Protein AF-S8F1M7-F1 (afdb_monomer)

Structure (mmCIF, N/CA/C/O backbone):
data_AF-S8F1M7-F1
#
_entry.id   AF-S8F1M7-F1
#
loop_
_atom_site.group_PDB
_atom_site.id
_atom_site.type_symbol
_atom_site.label_atom_id
_atom_site.label_alt_id
_atom_site.label_comp_id
_atom_site.label_asym_id
_atom_site.label_entity_id
_atom_site.label_seq_id
_atom_site.pdbx_PDB_ins_code
_atom_site.Cartn_x
_atom_site.Cartn_y
_atom_site.Cartn_z
_atom_site.occupancy
_atom_site.B_iso_or_equiv
_atom_site.auth_seq_id
_atom_site.auth_comp_id
_atom_site.auth_asym_id
_atom_site.auth_atom_id
_atom_site.pdbx_PDB_model_num
ATOM 1 N N . MET A 1 1 ? 14.383 -24.025 -8.299 1.00 39.81 1 MET A N 1
ATOM 2 C CA . MET A 1 1 ? 13.089 -23.563 -7.749 1.00 39.81 1 MET A CA 1
ATOM 3 C C . MET A 1 1 ? 13.203 -22.068 -7.470 1.00 39.81 1 MET A C 1
ATOM 5 O O . MET A 1 1 ? 13.670 -21.690 -6.405 1.00 39.81 1 MET A O 1
ATOM 9 N N . GLY A 1 2 ? 12.902 -21.224 -8.461 1.00 48.28 2 GLY A N 1
ATOM 10 C CA . GLY A 1 2 ? 12.962 -19.766 -8.321 1.00 48.28 2 GLY A CA 1
ATOM 11 C C . GLY A 1 2 ? 11.668 -19.251 -7.702 1.00 48.28 2 GLY A C 1
ATOM 12 O O . GLY A 1 2 ? 10.642 -19.213 -8.373 1.00 48.28 2 GLY A O 1
ATOM 13 N N . GLY A 1 3 ? 11.697 -18.929 -6.412 1.00 65.38 3 GLY A N 1
ATOM 14 C CA . GLY A 1 3 ? 10.584 -18.288 -5.717 1.00 65.38 3 GLY A CA 1
ATOM 15 C C . GLY A 1 3 ? 10.830 -16.790 -5.557 1.00 65.38 3 GLY A C 1
ATOM 16 O O . GLY A 1 3 ? 11.970 -16.360 -5.400 1.00 65.38 3 GLY A O 1
ATOM 17 N N . VAL A 1 4 ? 9.752 -16.005 -5.560 1.00 73.44 4 VAL A N 1
ATOM 18 C CA . VAL A 1 4 ? 9.774 -14.601 -5.124 1.00 73.44 4 VAL A CA 1
ATOM 19 C C . VAL A 1 4 ? 10.315 -14.533 -3.692 1.00 73.44 4 VAL A C 1
ATOM 21 O O . VAL A 1 4 ? 9.891 -15.327 -2.845 1.00 73.44 4 VAL A O 1
ATOM 24 N N . THR A 1 5 ? 11.248 -13.613 -3.432 1.00 84.50 5 THR A N 1
ATOM 25 C CA . THR A 1 5 ? 11.848 -13.406 -2.105 1.00 84.50 5 THR A CA 1
ATOM 26 C C . THR A 1 5 ? 10.774 -13.049 -1.072 1.00 84.50 5 THR A C 1
ATOM 28 O O . THR A 1 5 ? 9.748 -12.462 -1.415 1.00 84.50 5 THR A O 1
ATOM 31 N N . GLY A 1 6 ? 10.990 -13.397 0.203 1.00 85.88 6 GLY A N 1
ATOM 32 C CA . GLY A 1 6 ? 10.004 -13.148 1.269 1.00 85.88 6 GLY A CA 1
ATOM 33 C C . GLY A 1 6 ? 9.583 -11.678 1.361 1.00 85.88 6 GLY A C 1
ATOM 34 O O . GLY A 1 6 ? 8.395 -11.381 1.413 1.00 85.88 6 GLY A O 1
ATOM 35 N N . TRP A 1 7 ? 10.553 -10.770 1.240 1.00 86.81 7 TRP A N 1
ATOM 36 C CA . TRP A 1 7 ? 10.325 -9.323 1.215 1.00 86.81 7 TRP A CA 1
ATOM 37 C C . TRP A 1 7 ? 9.448 -8.868 0.047 1.00 86.81 7 TRP A C 1
ATOM 39 O O . TRP A 1 7 ? 8.528 -8.078 0.224 1.00 86.81 7 TRP A O 1
ATOM 49 N N . LEU A 1 8 ? 9.690 -9.400 -1.154 1.00 90.56 8 LEU A N 1
ATOM 50 C CA . LEU A 1 8 ? 8.892 -9.030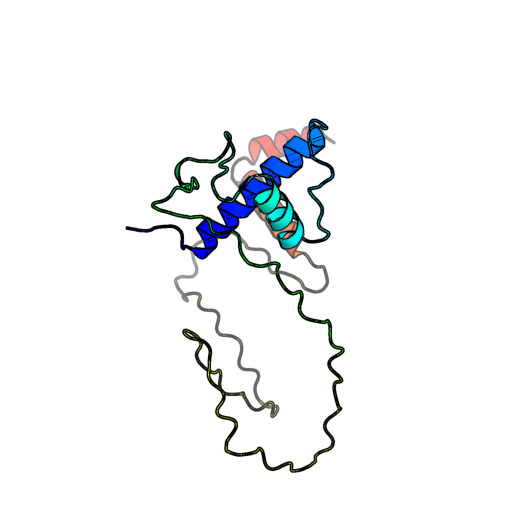 -2.317 1.00 90.56 8 LEU A CA 1
ATOM 51 C C . LEU A 1 8 ? 7.466 -9.598 -2.219 1.00 90.56 8 LEU A C 1
ATOM 53 O O . LEU A 1 8 ? 6.509 -8.926 -2.589 1.00 90.56 8 LEU A O 1
ATOM 57 N N . ARG A 1 9 ? 7.293 -10.803 -1.655 1.00 91.06 9 ARG A N 1
ATOM 58 C CA . ARG A 1 9 ? 5.956 -11.349 -1.350 1.00 91.06 9 ARG A CA 1
ATOM 59 C C . ARG A 1 9 ? 5.201 -10.484 -0.347 1.00 91.06 9 ARG A C 1
ATOM 61 O O . ARG A 1 9 ? 4.003 -10.283 -0.521 1.00 91.06 9 ARG A O 1
ATOM 68 N N . GLN A 1 10 ? 5.885 -10.004 0.686 1.00 91.69 10 GLN A N 1
ATOM 69 C CA . GLN A 1 10 ? 5.305 -9.102 1.672 1.00 91.69 10 GLN A CA 1
ATOM 70 C C . GLN A 1 10 ? 4.834 -7.797 1.026 1.00 91.69 10 GLN A C 1
ATOM 72 O O . GLN A 1 10 ? 3.677 -7.429 1.208 1.00 91.69 10 GLN A O 1
ATOM 77 N N . GLU A 1 11 ? 5.668 -7.160 0.202 1.00 92.94 11 GLU A N 1
ATOM 78 C CA . GLU A 1 11 ? 5.289 -5.929 -0.504 1.00 92.94 11 GLU A CA 1
ATOM 79 C C . GLU A 1 11 ? 4.032 -6.139 -1.366 1.00 92.94 11 GLU A C 1
ATOM 81 O O . GLU A 1 11 ? 3.099 -5.342 -1.314 1.00 92.94 11 GLU A O 1
ATOM 86 N N . PHE A 1 12 ? 3.935 -7.263 -2.084 1.00 94.62 12 PHE A N 1
ATOM 87 C CA . PHE A 1 12 ? 2.721 -7.587 -2.837 1.00 94.62 12 PHE A CA 1
ATOM 88 C C . PHE A 1 12 ? 1.489 -7.794 -1.942 1.00 94.62 12 PHE A C 1
ATOM 90 O O . PHE A 1 12 ? 0.406 -7.329 -2.288 1.00 94.62 12 PHE A O 1
ATOM 97 N N . ARG A 1 13 ? 1.625 -8.450 -0.780 1.00 94.12 13 ARG A N 1
ATOM 98 C CA . ARG A 1 13 ? 0.517 -8.591 0.188 1.00 94.12 13 ARG A CA 1
ATOM 99 C C . ARG A 1 13 ? 0.045 -7.234 0.712 1.00 94.12 13 ARG A C 1
ATOM 101 O O . ARG A 1 13 ? -1.153 -7.026 0.888 1.00 94.12 13 ARG A O 1
ATOM 108 N N . GLU A 1 14 ? 0.976 -6.319 0.959 1.00 94.25 14 GLU A N 1
ATOM 109 C CA . GLU A 1 14 ? 0.680 -4.955 1.398 1.00 94.25 14 GLU A CA 1
ATOM 110 C C . GLU A 1 14 ? -0.060 -4.156 0.322 1.00 94.25 14 GLU A C 1
ATOM 112 O O . GLU A 1 14 ? -1.059 -3.505 0.631 1.00 94.25 14 GLU A O 1
ATOM 117 N N . LEU A 1 15 ? 0.361 -4.261 -0.942 1.00 95.31 15 LEU A N 1
ATOM 118 C CA . LEU A 1 15 ? -0.324 -3.630 -2.074 1.00 95.31 15 LEU A CA 1
ATOM 119 C C . LEU A 1 15 ? -1.763 -4.141 -2.243 1.00 95.31 15 LEU A C 1
ATOM 121 O O . LEU A 1 15 ? -2.675 -3.340 -2.423 1.00 95.31 15 LEU A O 1
ATOM 125 N N . GLU A 1 16 ? -1.990 -5.447 -2.106 1.00 95.62 16 GLU A N 1
ATOM 126 C CA . GLU A 1 16 ? -3.334 -6.049 -2.164 1.00 95.62 16 GLU A CA 1
ATOM 127 C C . GLU A 1 16 ? -4.250 -5.544 -1.034 1.00 95.62 16 GLU A C 1
ATOM 129 O O . GLU A 1 16 ? -5.446 -5.324 -1.233 1.00 95.62 16 GLU A O 1
ATOM 134 N N . LEU A 1 17 ? -3.702 -5.310 0.164 1.00 94.88 17 LEU A N 1
ATOM 135 C CA . LEU A 1 17 ? -4.462 -4.688 1.251 1.00 94.88 17 LEU A CA 1
ATOM 136 C C . LEU A 1 17 ? -4.792 -3.222 0.962 1.00 94.88 17 LEU A C 1
ATOM 138 O O . LEU A 1 17 ? -5.892 -2.779 1.287 1.00 94.88 17 LEU A O 1
ATOM 142 N N . LEU A 1 18 ? -3.873 -2.466 0.364 1.00 95.38 18 LEU A N 1
ATOM 143 C CA . LEU A 1 18 ? -4.134 -1.080 -0.029 1.00 95.38 18 LEU A CA 1
ATOM 144 C C . LEU A 1 18 ? -5.201 -0.989 -1.118 1.00 95.38 18 LEU A C 1
ATOM 146 O O . LEU A 1 18 ? -6.043 -0.090 -1.057 1.00 95.38 18 LEU A O 1
ATOM 150 N N . ASP A 1 19 ? -5.194 -1.915 -2.075 1.00 95.81 19 ASP A N 1
ATOM 151 C CA . ASP A 1 19 ? -6.230 -2.002 -3.102 1.00 95.81 19 ASP A CA 1
ATOM 152 C C . ASP A 1 19 ? -7.605 -2.264 -2.471 1.00 95.81 19 ASP A C 1
ATOM 154 O O . ASP A 1 19 ? -8.555 -1.517 -2.704 1.00 95.81 19 ASP A O 1
ATOM 158 N N . GLU A 1 20 ? -7.692 -3.223 -1.543 1.00 95.00 20 GLU A N 1
ATOM 159 C CA . GLU A 1 20 ? -8.910 -3.498 -0.770 1.00 95.00 20 GLU A CA 1
ATOM 160 C C . GLU A 1 20 ? -9.396 -2.260 0.009 1.00 95.00 20 GLU A C 1
ATOM 162 O O . GLU A 1 20 ? -10.582 -1.923 -0.024 1.00 95.00 20 GLU A O 1
ATOM 167 N N . ILE A 1 21 ? -8.495 -1.550 0.699 1.00 94.75 21 ILE A N 1
ATOM 168 C CA . ILE A 1 21 ? -8.825 -0.320 1.440 1.00 94.75 21 ILE A CA 1
ATOM 169 C C . ILE A 1 21 ? -9.339 0.765 0.488 1.00 94.75 21 ILE A C 1
ATOM 171 O O . ILE A 1 21 ? -10.298 1.475 0.811 1.00 94.75 21 ILE A O 1
ATOM 175 N N . THR A 1 22 ? -8.715 0.899 -0.680 1.00 94.62 22 THR A N 1
ATOM 176 C CA . THR A 1 22 ? -9.084 1.892 -1.693 1.00 94.62 22 THR A CA 1
ATOM 177 C C . THR A 1 22 ? -10.437 1.561 -2.314 1.00 94.62 22 THR A C 1
ATOM 179 O O . THR A 1 22 ? -11.280 2.452 -2.427 1.00 94.62 22 THR A O 1
ATOM 182 N N . ARG A 1 23 ? -10.706 0.282 -2.601 1.00 94.94 23 ARG A N 1
ATOM 183 C CA . ARG A 1 23 ? -12.016 -0.198 -3.051 1.00 94.94 23 ARG A CA 1
ATOM 184 C C . ARG A 1 23 ? -13.101 0.096 -2.017 1.00 94.94 23 ARG A C 1
ATOM 186 O O . ARG A 1 23 ? -14.110 0.708 -2.353 1.00 94.94 23 ARG A O 1
ATOM 193 N N . LEU A 1 24 ? -12.871 -0.234 -0.743 1.00 94.25 24 LEU A N 1
ATOM 194 C CA . LEU A 1 24 ? -13.817 0.068 0.342 1.00 94.25 24 LEU A CA 1
ATOM 195 C C . LEU A 1 24 ? -14.063 1.573 0.499 1.00 94.25 24 LEU A C 1
ATOM 197 O O . LEU A 1 24 ? -15.175 1.985 0.825 1.00 94.25 24 LEU A O 1
ATOM 201 N N . LYS A 1 25 ? -13.038 2.406 0.277 1.00 93.62 25 LYS A N 1
ATOM 202 C CA . LYS A 1 25 ? -13.179 3.867 0.283 1.00 93.62 25 LYS A CA 1
ATOM 203 C C . LYS A 1 25 ? -14.070 4.339 -0.865 1.00 93.62 25 LYS A C 1
ATOM 205 O O . LYS A 1 25 ? -14.931 5.180 -0.633 1.00 93.62 25 LYS A O 1
ATOM 210 N N . TYR A 1 26 ? -13.866 3.801 -2.065 1.00 94.88 26 TYR A N 1
ATOM 211 C CA . TYR A 1 26 ? -14.669 4.118 -3.245 1.00 94.88 26 TYR A CA 1
ATOM 212 C C . TYR A 1 26 ? -16.137 3.704 -3.071 1.00 94.88 26 TYR A C 1
ATOM 214 O O . TYR A 1 26 ? -17.035 4.484 -3.367 1.00 94.88 26 TYR A O 1
ATOM 222 N N . GLU A 1 27 ? -16.384 2.520 -2.507 1.00 95.12 27 GLU A N 1
ATOM 223 C CA . GLU A 1 27 ? -17.732 2.014 -2.212 1.00 95.12 27 GLU A CA 1
ATOM 224 C C . GLU A 1 27 ? -18.424 2.735 -1.037 1.00 95.12 27 GLU A C 1
ATOM 226 O O . GLU A 1 27 ? -19.581 2.452 -0.741 1.00 95.12 27 GLU A O 1
ATOM 231 N N . GLY A 1 28 ? -17.727 3.621 -0.315 1.00 92.00 28 GLY A N 1
ATOM 232 C CA . GLY A 1 28 ? -18.246 4.254 0.904 1.00 92.00 28 GLY A CA 1
ATOM 233 C C . GLY A 1 28 ? -18.342 3.314 2.117 1.00 92.00 28 GLY A C 1
ATOM 234 O O . GLY A 1 28 ? -18.831 3.714 3.168 1.00 92.00 28 GLY A O 1
ATOM 235 N N . ASN A 1 29 ? -17.827 2.086 2.006 1.00 90.62 29 ASN A N 1
ATOM 236 C CA . ASN A 1 29 ? -17.870 1.039 3.034 1.00 90.62 29 ASN A CA 1
ATOM 237 C C . ASN A 1 29 ? -16.641 1.033 3.961 1.00 90.62 29 ASN A C 1
ATOM 239 O O . ASN A 1 29 ? -16.456 0.119 4.773 1.00 90.62 29 ASN A O 1
ATOM 243 N N . ARG A 1 30 ? -15.752 2.024 3.841 1.00 89.12 30 ARG A N 1
ATOM 244 C CA . ARG A 1 30 ? -14.561 2.120 4.688 1.00 89.12 30 ARG A CA 1
ATOM 245 C C . ARG A 1 30 ? -14.948 2.548 6.103 1.00 89.12 30 ARG A C 1
ATOM 247 O O . ARG A 1 30 ? -15.490 3.629 6.310 1.00 89.12 30 ARG A O 1
ATOM 254 N N . SER A 1 31 ? -14.587 1.725 7.086 1.00 89.31 31 SER A N 1
ATOM 255 C CA . SER A 1 31 ? -14.752 2.065 8.502 1.00 89.31 31 SER A CA 1
ATOM 256 C C . SER A 1 31 ? -13.976 3.344 8.855 1.00 89.31 31 SER A C 1
ATOM 258 O O . SER A 1 31 ? -12.805 3.449 8.479 1.00 89.31 31 SER A O 1
ATOM 260 N N . PRO A 1 32 ? -14.562 4.274 9.632 1.00 88.00 32 PRO A N 1
ATOM 261 C CA . PRO A 1 32 ? -13.879 5.491 10.071 1.00 88.00 32 PRO A CA 1
ATOM 262 C C . PRO A 1 32 ? -12.689 5.208 10.997 1.00 88.00 32 PRO A C 1
ATOM 264 O O . PRO A 1 32 ? -11.835 6.059 11.160 1.00 88.00 32 PRO A O 1
ATOM 267 N N . LYS A 1 33 ? -12.588 4.000 11.572 1.00 90.81 33 LYS A N 1
ATOM 268 C CA . LYS A 1 33 ? -11.444 3.596 12.409 1.00 90.81 33 LYS A CA 1
ATOM 269 C C . LYS A 1 33 ? -10.160 3.325 11.610 1.00 90.81 33 LYS A C 1
ATOM 271 O O . LYS A 1 33 ? -9.113 3.107 12.209 1.00 90.81 33 LYS A O 1
ATOM 276 N N . VAL A 1 34 ? -10.250 3.247 10.280 1.00 91.38 34 VAL A N 1
ATOM 277 C CA . VAL A 1 34 ? -9.107 2.981 9.398 1.00 91.38 34 VAL A CA 1
ATOM 278 C C . VAL A 1 34 ? -8.518 4.316 8.958 1.00 91.38 34 VAL A C 1
ATOM 280 O O . VAL A 1 34 ? -9.004 4.942 8.013 1.00 91.38 34 VAL A O 1
ATOM 283 N N . GLU A 1 35 ? -7.465 4.737 9.651 1.00 89.00 35 GLU A N 1
ATOM 284 C CA . GLU A 1 35 ? -6.768 6.005 9.433 1.00 89.00 35 GLU A CA 1
ATOM 285 C C . GLU A 1 35 ? -5.251 5.794 9.339 1.00 89.00 35 GLU A C 1
ATOM 287 O O . GLU A 1 35 ? -4.719 4.770 9.770 1.00 89.00 35 GLU A O 1
ATOM 292 N N . GLY A 1 36 ? -4.551 6.757 8.742 1.00 88.38 36 GLY A N 1
ATOM 293 C CA . GLY A 1 36 ? -3.098 6.734 8.600 1.00 88.38 36 GLY A CA 1
ATOM 294 C C . GLY A 1 36 ? -2.621 7.725 7.544 1.00 88.38 36 GLY A C 1
ATOM 295 O O . GLY A 1 36 ? -3.174 7.771 6.445 1.00 88.38 36 GLY A O 1
ATOM 296 N N . ALA A 1 37 ? -1.601 8.519 7.879 1.00 87.00 37 ALA A N 1
ATOM 297 C CA . ALA A 1 37 ? -0.961 9.442 6.938 1.00 87.00 37 ALA A CA 1
ATOM 298 C C . ALA A 1 37 ? 0.017 8.722 5.994 1.00 87.00 37 ALA A C 1
ATOM 300 O O . ALA A 1 37 ? 0.229 9.155 4.864 1.00 87.00 37 ALA A O 1
ATOM 301 N N . THR A 1 38 ? 0.587 7.604 6.447 1.00 89.25 38 THR A N 1
ATOM 302 C CA . THR A 1 38 ? 1.536 6.789 5.688 1.00 89.25 38 THR A CA 1
ATOM 303 C C . THR A 1 38 ? 0.944 5.440 5.304 1.00 89.25 38 THR A C 1
ATOM 305 O O . THR A 1 38 ? -0.015 4.953 5.911 1.00 89.25 38 THR A O 1
ATOM 308 N N . ARG A 1 39 ? 1.558 4.809 4.294 1.00 91.50 39 ARG A N 1
ATOM 309 C CA . ARG A 1 39 ? 1.236 3.448 3.840 1.00 91.50 39 ARG A CA 1
ATOM 310 C C . ARG A 1 39 ? 1.204 2.461 5.009 1.00 91.50 39 ARG A C 1
ATOM 312 O O . ARG A 1 39 ? 0.210 1.766 5.199 1.00 91.50 39 ARG A O 1
ATOM 319 N N . ALA A 1 40 ? 2.268 2.458 5.812 1.00 89.50 40 ALA A N 1
ATOM 320 C CA . ALA A 1 40 ? 2.416 1.570 6.959 1.00 89.50 40 ALA A CA 1
ATOM 321 C C . ALA A 1 40 ? 1.322 1.806 8.011 1.00 89.50 40 ALA A C 1
ATOM 323 O O . ALA A 1 40 ? 0.668 0.855 8.431 1.00 89.50 40 ALA A O 1
ATOM 324 N N . ALA A 1 41 ? 1.058 3.067 8.378 1.00 90.06 41 ALA A N 1
ATOM 325 C CA . ALA A 1 41 ? 0.022 3.403 9.354 1.00 90.06 41 ALA A CA 1
ATOM 326 C C . ALA A 1 41 ? -1.379 2.961 8.897 1.00 90.06 41 ALA A C 1
ATOM 328 O O . ALA A 1 41 ? -2.145 2.407 9.688 1.00 90.06 41 ALA A O 1
ATOM 329 N N . LEU A 1 42 ? -1.698 3.158 7.613 1.00 92.94 42 LEU A N 1
ATOM 330 C CA . LEU A 1 42 ? -2.994 2.796 7.044 1.00 92.94 42 LEU A CA 1
ATOM 331 C C . LEU A 1 42 ? -3.195 1.275 6.975 1.00 92.94 42 LEU A C 1
ATOM 333 O O . LEU A 1 42 ? -4.261 0.767 7.325 1.00 92.94 42 LEU A O 1
ATOM 337 N N . ILE A 1 43 ? -2.167 0.538 6.545 1.00 93.19 43 ILE A N 1
ATOM 338 C CA . ILE A 1 43 ? -2.191 -0.930 6.530 1.00 93.19 43 ILE A CA 1
ATOM 339 C C . ILE A 1 43 ? -2.316 -1.462 7.956 1.00 93.19 43 ILE A C 1
ATOM 341 O O . ILE A 1 43 ? -3.133 -2.348 8.206 1.00 93.19 43 ILE A O 1
ATOM 345 N N . HIS A 1 44 ? -1.545 -0.911 8.895 1.00 92.19 44 HIS A N 1
ATOM 346 C CA . HIS A 1 44 ? -1.587 -1.306 10.296 1.00 92.19 44 HIS A CA 1
ATOM 347 C C . HIS A 1 44 ? -2.994 -1.123 10.876 1.00 92.19 44 HIS A C 1
ATOM 349 O O . HIS A 1 44 ? -3.592 -2.099 11.322 1.00 92.19 44 HIS A O 1
ATOM 355 N N . SER A 1 45 ? -3.578 0.079 10.791 1.00 92.62 45 SER A N 1
ATOM 356 C CA . SER A 1 45 ? -4.919 0.350 11.335 1.00 92.62 45 SER A CA 1
ATOM 357 C C . SER A 1 45 ? -5.999 -0.539 10.710 1.00 92.62 45 SER A C 1
ATOM 359 O O . SER A 1 45 ? -6.867 -1.064 11.417 1.00 92.62 45 SER A O 1
ATOM 361 N N . TYR A 1 46 ? -5.914 -0.792 9.401 1.00 93.56 46 TYR A N 1
ATOM 362 C CA . TYR A 1 46 ? -6.815 -1.710 8.710 1.00 93.56 46 TYR A CA 1
ATOM 363 C C . TYR A 1 46 ? -6.697 -3.147 9.229 1.00 93.56 46 TYR A C 1
ATOM 365 O O . TYR A 1 46 ? -7.708 -3.795 9.521 1.00 93.56 46 TYR A O 1
ATOM 373 N N . ARG A 1 47 ? -5.468 -3.650 9.376 1.00 92.62 47 ARG A N 1
ATOM 374 C CA . ARG A 1 47 ? -5.202 -5.017 9.841 1.00 92.62 47 ARG A CA 1
ATOM 375 C C . ARG A 1 47 ? -5.531 -5.202 11.317 1.00 92.62 47 ARG A C 1
ATOM 377 O O . ARG A 1 47 ? -6.056 -6.254 11.668 1.00 92.62 47 ARG A O 1
ATOM 384 N N . THR A 1 48 ? -5.312 -4.196 12.164 1.00 91.50 48 THR A N 1
ATOM 385 C CA . THR A 1 48 ? -5.759 -4.212 13.566 1.00 91.50 48 THR A CA 1
ATOM 386 C C . THR A 1 48 ? -7.281 -4.325 13.652 1.00 91.50 48 THR A C 1
ATOM 388 O O . THR A 1 48 ? -7.795 -5.085 14.468 1.00 91.50 48 THR A O 1
ATOM 391 N N . LEU A 1 49 ? -8.015 -3.619 12.783 1.00 91.81 49 LEU A N 1
ATOM 392 C CA . LEU A 1 49 ? -9.478 -3.651 12.768 1.00 91.81 49 LEU A CA 1
ATOM 393 C C . LEU A 1 49 ? -10.046 -4.978 12.238 1.00 91.81 49 LEU A C 1
ATOM 395 O O . LEU A 1 49 ? -11.015 -5.494 12.789 1.00 91.81 49 LEU A O 1
ATOM 399 N N . LYS A 1 50 ? -9.499 -5.502 11.135 1.00 90.88 50 LYS A N 1
ATOM 400 C CA . LYS A 1 50 ? -9.990 -6.734 10.489 1.00 90.88 50 LYS A CA 1
ATOM 401 C C . LYS A 1 50 ? -9.459 -8.013 11.143 1.00 90.88 50 LYS A C 1
ATOM 403 O O . LYS A 1 50 ? -10.103 -9.056 11.044 1.00 90.88 50 LYS A O 1
ATOM 408 N N . GLY A 1 51 ? -8.306 -7.926 11.799 1.00 88.00 51 GLY A N 1
ATOM 409 C CA . GLY A 1 51 ? -7.552 -9.043 12.354 1.00 88.00 51 GLY A CA 1
ATOM 410 C C . GLY A 1 51 ? -6.520 -9.605 11.370 1.00 88.00 51 GLY A C 1
ATOM 411 O O . GLY A 1 51 ? -6.749 -9.663 10.163 1.00 88.00 51 GLY A O 1
ATOM 412 N N . GLY A 1 52 ? -5.389 -10.091 11.893 1.00 83.56 52 GLY A N 1
ATOM 413 C CA . GLY A 1 52 ? -4.275 -10.614 11.083 1.00 83.56 52 GLY A CA 1
ATOM 414 C C . GLY A 1 52 ? -4.616 -11.835 10.214 1.00 83.56 52 GLY A C 1
ATOM 415 O O . GLY A 1 52 ? -3.927 -12.104 9.235 1.00 83.56 52 GLY A O 1
ATOM 416 N N . LYS A 1 53 ? -5.709 -12.547 10.523 1.00 87.88 53 LYS A N 1
ATOM 417 C CA . LYS A 1 53 ? -6.204 -13.693 9.738 1.00 87.88 53 LYS A CA 1
ATOM 418 C C . LYS A 1 53 ? -7.125 -13.296 8.577 1.00 87.88 53 LYS A C 1
ATOM 420 O O . LYS A 1 53 ? -7.504 -14.161 7.794 1.00 87.88 53 LYS A O 1
ATOM 425 N N . TYR A 1 54 ? -7.524 -12.027 8.473 1.00 92.19 54 TYR A N 1
ATOM 426 C CA . TYR A 1 54 ? -8.367 -11.569 7.371 1.00 92.19 54 TYR A CA 1
ATOM 427 C C . TYR A 1 54 ? -7.600 -11.656 6.055 1.00 92.19 54 TYR A C 1
ATOM 429 O O . TYR A 1 54 ? -6.481 -11.169 5.981 1.00 92.19 54 TYR A O 1
ATOM 437 N N . VAL A 1 55 ? -8.219 -12.232 5.024 1.00 94.06 55 VAL A N 1
ATOM 438 C CA . VAL A 1 55 ? -7.668 -12.331 3.669 1.00 94.06 55 VAL A CA 1
ATOM 439 C C . VAL A 1 55 ? -8.715 -11.773 2.696 1.00 94.06 55 VAL A C 1
ATOM 441 O O . VAL A 1 55 ? -9.827 -12.311 2.655 1.00 94.06 55 VAL A O 1
ATOM 444 N N . PRO A 1 56 ? -8.411 -10.713 1.922 1.00 93.50 56 PRO A N 1
ATOM 445 C CA . PRO A 1 56 ? -9.325 -10.187 0.909 1.00 93.50 56 PRO A CA 1
ATOM 446 C C . PRO A 1 56 ? -9.748 -11.252 -0.109 1.00 93.50 56 PRO A C 1
ATOM 448 O O . PRO A 1 56 ? -8.961 -12.122 -0.482 1.00 93.50 56 PRO A O 1
ATOM 451 N N . LYS A 1 57 ? -10.987 -11.175 -0.608 1.00 90.69 57 LYS A N 1
ATOM 452 C CA . LYS A 1 57 ? -11.505 -12.148 -1.592 1.00 90.69 57 LYS A CA 1
ATOM 453 C C . LYS A 1 57 ? -10.793 -12.060 -2.944 1.00 90.69 57 LYS A C 1
ATOM 455 O O . LYS A 1 57 ? -10.702 -13.067 -3.640 1.00 90.69 57 LYS A O 1
ATOM 460 N N . THR A 1 58 ? -10.314 -10.871 -3.298 1.00 89.19 58 THR A N 1
ATOM 461 C CA . THR A 1 58 ? -9.665 -10.567 -4.579 1.00 89.19 58 THR A CA 1
ATOM 462 C C . THR A 1 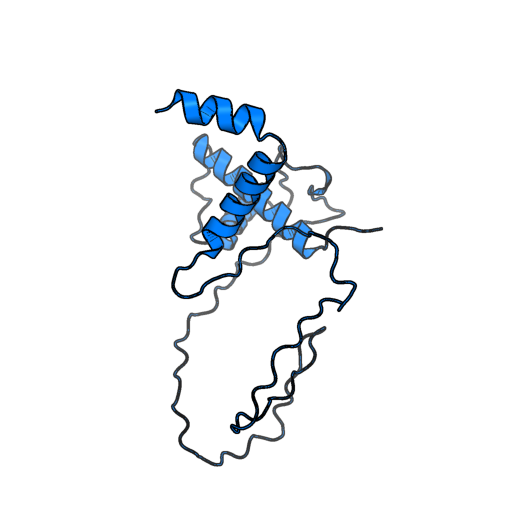58 ? -8.205 -10.997 -4.642 1.00 89.19 58 THR A C 1
ATOM 464 O O . THR A 1 58 ? -7.640 -11.014 -5.730 1.00 89.19 58 THR A O 1
ATOM 467 N N . ILE A 1 59 ? -7.605 -11.400 -3.516 1.00 93.00 59 ILE A N 1
ATOM 468 C CA . ILE A 1 59 ? -6.171 -11.665 -3.474 1.00 93.00 59 ILE A CA 1
ATOM 469 C C . ILE A 1 59 ? -5.781 -12.893 -4.307 1.00 93.00 59 ILE A C 1
ATOM 471 O O . ILE A 1 59 ? -6.412 -13.961 -4.247 1.00 93.00 59 ILE A O 1
ATOM 475 N N . HIS A 1 60 ? -4.671 -12.770 -5.034 1.00 91.62 60 HIS A N 1
ATOM 476 C CA . HIS A 1 60 ? -4.115 -13.871 -5.810 1.00 91.62 60 HIS A CA 1
ATOM 477 C C . HIS A 1 60 ? -3.703 -15.055 -4.915 1.00 91.62 60 HIS A C 1
ATOM 479 O O . HIS A 1 60 ? -3.135 -14.885 -3.834 1.00 91.62 60 HIS A O 1
ATOM 485 N N . GLY A 1 61 ? -3.929 -16.289 -5.384 1.00 91.00 61 GLY A N 1
ATOM 486 C CA . GLY A 1 61 ? -3.682 -17.512 -4.606 1.00 91.00 61 GLY A CA 1
ATOM 487 C C . GLY A 1 61 ? -2.250 -17.646 -4.076 1.00 91.00 61 GLY A C 1
ATOM 488 O O . GLY A 1 61 ? -2.053 -18.109 -2.958 1.00 91.00 61 GLY A O 1
ATOM 489 N N . ALA A 1 62 ? -1.261 -17.169 -4.835 1.00 90.00 62 ALA A N 1
ATOM 490 C CA . ALA A 1 62 ? 0.150 -17.196 -4.442 1.00 90.00 62 ALA A CA 1
ATOM 491 C C . ALA A 1 62 ? 0.521 -16.207 -3.317 1.00 90.00 62 ALA A C 1
ATOM 493 O O . ALA A 1 62 ? 1.606 -16.329 -2.746 1.00 90.00 62 ALA A O 1
ATOM 494 N N . LEU A 1 63 ? -0.344 -15.228 -3.0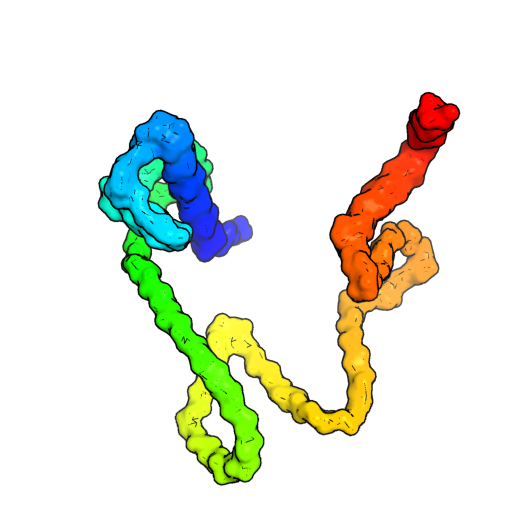33 1.00 92.50 63 LEU A N 1
ATOM 495 C CA . LEU A 1 63 ? -0.142 -14.195 -2.014 1.00 92.50 63 LEU A CA 1
ATOM 496 C C . LEU A 1 63 ? -0.977 -14.440 -0.756 1.00 92.50 63 LEU A C 1
ATOM 498 O O . LEU A 1 63 ? -0.714 -13.804 0.263 1.00 92.50 63 LEU A O 1
ATOM 502 N N . LYS A 1 64 ? -1.936 -15.375 -0.794 1.00 93.31 64 LYS A N 1
ATOM 503 C CA . LYS A 1 64 ? -2.747 -15.746 0.371 1.00 93.31 64 LYS A CA 1
ATOM 504 C C . LYS A 1 64 ? -1.856 -16.140 1.544 1.00 93.31 64 LYS A C 1
ATOM 506 O O . LYS A 1 64 ? -0.869 -16.852 1.373 1.00 93.31 64 LYS A O 1
ATOM 511 N N . TRP A 1 65 ? -2.230 -15.679 2.729 1.00 92.50 65 TRP A N 1
ATOM 512 C CA . TRP A 1 65 ? -1.621 -16.093 3.986 1.00 92.50 65 TRP A CA 1
ATOM 513 C C . TRP A 1 65 ? -2.558 -17.023 4.751 1.00 92.50 65 TRP A C 1
ATOM 515 O O . TRP A 1 65 ? -3.774 -17.035 4.551 1.00 92.50 65 TRP A O 1
ATOM 525 N N . SER A 1 66 ? -1.965 -17.852 5.602 1.00 90.94 66 SER A N 1
ATOM 526 C CA . SER A 1 66 ? -2.660 -18.838 6.430 1.00 90.94 66 SER A CA 1
ATOM 527 C C . SER A 1 66 ? -1.849 -19.109 7.694 1.00 90.94 66 SER A C 1
ATOM 529 O O . SER A 1 66 ? -0.769 -18.561 7.866 1.00 90.94 66 SER A O 1
ATOM 531 N N . GLU A 1 67 ? -2.310 -20.004 8.562 1.00 88.12 67 GLU A N 1
ATOM 532 C CA . GLU A 1 67 ? -1.545 -20.384 9.760 1.00 88.12 67 GLU A CA 1
ATOM 533 C C . GLU A 1 67 ? -0.192 -21.041 9.432 1.00 88.12 67 GLU A C 1
ATOM 535 O O . GLU A 1 67 ? 0.718 -21.006 10.252 1.00 88.12 67 GLU A O 1
ATOM 540 N N . LYS A 1 68 ? -0.034 -21.601 8.224 1.00 88.62 68 LYS A N 1
ATOM 541 C CA . LYS A 1 68 ? 1.232 -22.193 7.753 1.00 88.62 68 LYS A CA 1
ATOM 542 C C . LYS A 1 68 ? 2.192 -21.177 7.127 1.00 88.62 68 LYS A C 1
ATOM 544 O O . LYS A 1 68 ? 3.380 -21.452 7.029 1.00 88.62 68 LYS A O 1
ATOM 549 N N . ASP A 1 69 ? 1.666 -20.049 6.662 1.00 88.06 69 ASP A N 1
ATOM 550 C CA . ASP A 1 69 ? 2.412 -18.955 6.031 1.00 88.06 69 ASP A CA 1
ATOM 551 C C . ASP A 1 69 ? 1.775 -17.644 6.509 1.00 88.06 69 ASP A C 1
ATOM 553 O O . ASP A 1 69 ? 0.910 -17.088 5.816 1.00 88.06 69 ASP A O 1
ATOM 557 N N . PRO A 1 70 ? 2.074 -17.241 7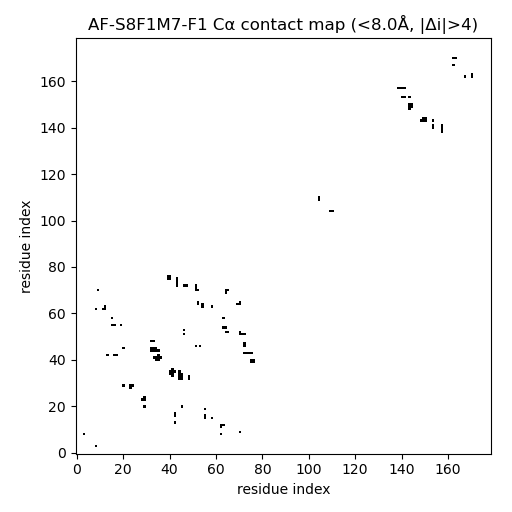.759 1.00 89.38 70 PRO A N 1
ATOM 558 C CA . PRO A 1 70 ? 1.423 -16.109 8.383 1.00 89.38 70 PRO A CA 1
ATOM 559 C C . PRO A 1 70 ? 1.902 -14.806 7.752 1.00 89.38 70 PRO A C 1
ATOM 561 O O . PRO A 1 70 ? 3.074 -14.621 7.430 1.00 89.38 70 PRO A O 1
ATOM 564 N N . PHE A 1 71 ? 0.972 -13.870 7.616 1.00 90.12 71 PHE A N 1
ATOM 565 C CA . PHE A 1 71 ? 1.305 -12.472 7.424 1.00 90.12 71 PHE A CA 1
ATOM 566 C C . PHE A 1 71 ? 1.079 -11.793 8.769 1.00 90.12 71 PHE A C 1
ATOM 568 O O . PHE A 1 71 ? -0.065 -11.590 9.177 1.00 90.12 71 PHE A O 1
ATOM 575 N N . GLU A 1 72 ? 2.159 -11.517 9.495 1.00 84.88 72 GLU A N 1
ATOM 576 C CA . GLU A 1 72 ? 2.099 -10.950 10.844 1.00 84.88 72 GLU A CA 1
ATOM 577 C C . GLU A 1 72 ? 1.800 -9.455 10.785 1.00 84.88 72 GLU A C 1
ATOM 579 O O . GLU A 1 72 ? 2.158 -8.774 9.819 1.00 84.88 72 GLU A O 1
ATOM 584 N N . VAL A 1 73 ? 1.029 -8.964 11.755 1.00 81.00 73 VAL A N 1
ATOM 585 C CA . VAL A 1 73 ? 0.794 -7.526 11.900 1.00 81.00 73 VAL A CA 1
ATOM 586 C C . VAL A 1 73 ? 2.047 -6.979 12.555 1.00 81.00 73 VAL A C 1
ATOM 588 O O . VAL A 1 73 ? 2.307 -7.291 13.712 1.00 81.00 73 VAL A O 1
ATOM 591 N N . GLU A 1 74 ? 2.845 -6.249 11.785 1.00 77.94 74 GLU A N 1
ATOM 592 C CA . GLU A 1 74 ? 4.038 -5.597 12.315 1.00 77.94 74 GLU A CA 1
ATOM 593 C C . GLU A 1 74 ? 3.639 -4.557 13.357 1.00 77.94 74 GLU A C 1
ATOM 595 O O . GLU A 1 74 ? 2.554 -3.978 13.273 1.00 77.94 74 GLU A O 1
ATOM 600 N N . ASP A 1 75 ? 4.517 -4.309 14.326 1.00 76.62 75 ASP A N 1
ATOM 601 C CA . ASP A 1 75 ? 4.326 -3.207 15.260 1.00 76.62 75 ASP A CA 1
ATOM 602 C C . ASP A 1 75 ? 4.217 -1.875 14.499 1.00 76.62 75 ASP A C 1
ATOM 604 O O . ASP A 1 75 ? 4.785 -1.737 13.408 1.00 76.62 75 ASP A O 1
ATOM 608 N N . PRO A 1 76 ? 3.517 -0.868 15.060 1.00 70.62 76 PRO A N 1
ATOM 609 C CA . PRO A 1 76 ? 3.407 0.439 14.435 1.00 70.62 76 PRO A CA 1
ATOM 610 C C . PRO A 1 76 ? 4.801 0.944 14.075 1.00 70.62 76 PRO A C 1
ATOM 612 O O . PRO A 1 76 ? 5.649 1.109 14.958 1.00 70.62 76 PRO A O 1
ATOM 615 N N . TYR A 1 77 ? 5.038 1.163 12.778 1.00 69.31 77 TYR A N 1
ATOM 616 C CA . TYR A 1 77 ? 6.310 1.681 12.302 1.00 69.31 77 TYR A CA 1
ATOM 617 C C . TYR A 1 77 ? 6.595 2.990 13.036 1.00 69.31 77 TYR A C 1
ATOM 619 O O . TYR A 1 77 ? 5.874 3.977 12.874 1.00 69.31 77 TYR A O 1
ATOM 627 N N . LYS A 1 78 ? 7.624 2.984 13.887 1.00 71.81 78 LYS A N 1
ATOM 628 C CA . LYS A 1 78 ? 8.114 4.204 14.515 1.00 71.81 78 LYS A CA 1
ATOM 629 C C . LYS A 1 78 ? 8.839 4.974 13.430 1.00 71.81 78 LYS A C 1
ATOM 631 O O . LYS A 1 78 ? 9.957 4.612 13.065 1.00 71.81 78 LYS A O 1
ATOM 636 N N . GLU A 1 79 ? 8.174 5.990 12.890 1.00 68.25 79 GLU A N 1
ATOM 637 C CA . GLU A 1 79 ? 8.833 6.944 12.010 1.00 68.25 79 GLU A CA 1
ATOM 638 C C . GLU A 1 79 ? 10.074 7.465 12.730 1.00 68.25 79 GLU A C 1
ATOM 640 O O . GLU A 1 79 ? 10.008 7.881 13.890 1.00 68.25 79 GLU A O 1
ATOM 645 N N . ALA A 1 80 ? 11.223 7.359 12.063 1.00 74.25 80 ALA A N 1
ATOM 646 C CA . ALA A 1 80 ? 12.439 7.952 12.580 1.00 74.25 80 ALA A CA 1
ATOM 647 C C . ALA A 1 80 ? 12.194 9.454 12.741 1.00 74.25 80 ALA A C 1
ATOM 649 O O . ALA A 1 80 ? 11.679 10.104 11.826 1.00 74.25 80 ALA A O 1
ATOM 650 N N . GLU A 1 81 ? 12.542 9.999 13.903 1.00 80.31 81 GLU A N 1
ATOM 651 C CA . GLU A 1 81 ? 12.463 11.437 14.112 1.00 80.31 81 GLU A CA 1
ATOM 652 C C . GLU A 1 81 ? 13.378 12.122 13.095 1.00 80.31 81 GLU A C 1
ATOM 654 O O . GLU A 1 81 ? 14.570 11.822 12.999 1.00 80.31 81 GLU A O 1
ATOM 659 N N . TRP A 1 82 ? 12.801 13.016 12.291 1.00 77.19 82 TRP A N 1
ATOM 660 C CA . TRP A 1 82 ? 13.569 13.811 11.345 1.00 77.19 82 TRP A CA 1
A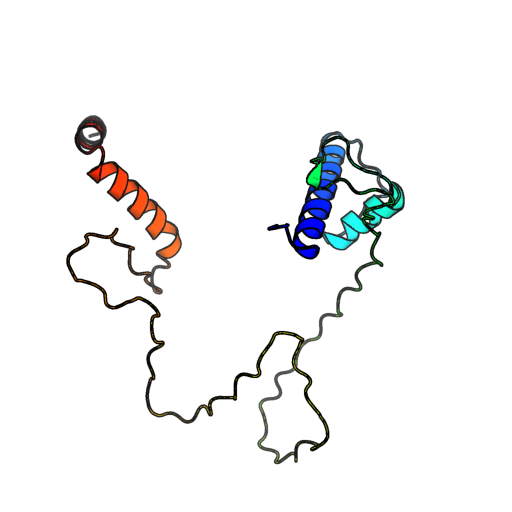TOM 661 C C . TRP A 1 82 ? 14.555 14.688 12.112 1.00 77.19 82 TRP A C 1
ATOM 663 O O . TRP A 1 82 ? 14.156 15.630 12.797 1.00 77.19 82 TRP A O 1
ATOM 673 N N . GLU A 1 83 ? 15.848 14.416 11.955 1.00 83.81 83 GLU A N 1
ATOM 674 C CA . GLU A 1 83 ? 16.906 15.264 12.490 1.00 83.81 83 GLU A CA 1
ATOM 675 C C . GLU A 1 83 ? 17.595 16.071 11.384 1.00 83.81 83 GLU A C 1
ATOM 677 O O . GLU A 1 83 ? 17.956 15.571 10.316 1.00 83.81 83 GLU A O 1
ATOM 682 N N . LEU A 1 84 ? 17.800 17.362 11.649 1.00 86.69 84 LEU A N 1
ATOM 683 C CA . LEU A 1 84 ? 18.638 18.214 10.813 1.00 86.69 84 LEU A CA 1
ATOM 684 C C . LEU A 1 84 ? 20.103 17.836 11.042 1.00 86.69 84 LEU A C 1
ATOM 686 O O . LEU A 1 84 ? 20.710 18.237 12.039 1.00 86.69 84 LEU A O 1
ATOM 690 N N . VAL A 1 85 ? 20.686 17.107 10.089 1.00 82.38 85 VAL A N 1
ATOM 691 C CA . VAL A 1 85 ? 22.121 16.812 10.084 1.00 82.38 85 VAL A CA 1
ATOM 692 C C . VAL A 1 85 ? 22.879 18.122 9.893 1.00 82.38 85 VAL A C 1
ATOM 694 O O . VAL A 1 85 ? 22.961 18.684 8.799 1.00 82.38 85 VAL A O 1
ATOM 697 N N . LYS A 1 86 ? 23.440 18.645 10.984 1.00 81.12 86 LYS A N 1
ATOM 698 C CA . LYS A 1 86 ? 24.335 19.797 10.915 1.00 81.12 86 LYS A CA 1
ATOM 699 C C . LYS A 1 86 ? 25.613 19.350 10.217 1.00 81.12 86 LYS A C 1
ATOM 701 O O . LYS A 1 86 ? 26.441 18.668 10.812 1.00 81.12 86 LYS A O 1
ATOM 706 N N . HIS A 1 87 ? 25.802 19.781 8.974 1.00 65.12 87 HIS A N 1
ATOM 707 C CA . HIS A 1 87 ? 27.117 19.760 8.350 1.00 65.12 87 HIS A CA 1
ATOM 708 C C . HIS A 1 87 ? 28.006 20.769 9.082 1.00 65.12 87 HIS A C 1
ATOM 710 O O . HIS A 1 87 ? 28.078 21.947 8.725 1.00 65.12 87 HIS A O 1
ATOM 716 N N . THR A 1 88 ? 28.684 20.334 10.139 1.00 62.75 88 THR A N 1
ATOM 717 C CA . THR A 1 88 ? 29.848 21.057 10.635 1.00 62.75 88 THR A CA 1
ATOM 718 C C . THR A 1 88 ? 30.870 21.049 9.507 1.00 62.75 88 THR A C 1
ATOM 720 O O . THR A 1 88 ? 31.452 20.012 9.196 1.00 62.75 88 THR A O 1
ATOM 723 N N . LYS A 1 89 ? 31.080 22.207 8.860 1.00 57.19 89 LYS A N 1
ATOM 724 C CA . LYS A 1 89 ? 32.281 22.432 8.048 1.00 57.19 89 LYS A CA 1
ATOM 725 C C . LYS A 1 89 ? 33.455 22.037 8.932 1.00 57.19 89 LYS A C 1
ATOM 727 O O . LYS A 1 89 ? 33.659 22.671 9.969 1.00 57.19 89 LYS A O 1
ATOM 732 N N . GLY A 1 90 ? 34.140 20.956 8.566 1.00 51.56 90 GLY A N 1
ATOM 733 C CA . GLY A 1 90 ? 35.277 20.450 9.312 1.00 51.56 90 GLY A CA 1
ATOM 734 C C . GLY A 1 90 ? 36.245 21.598 9.553 1.00 51.56 90 GLY A C 1
ATOM 735 O O . GLY A 1 90 ? 36.879 22.094 8.626 1.00 51.56 90 GLY A O 1
ATOM 736 N N . LYS A 1 91 ? 36.341 22.052 10.803 1.00 45.16 91 LYS A N 1
ATOM 737 C CA . LYS A 1 91 ? 37.614 22.588 11.256 1.00 45.16 91 LYS A CA 1
ATOM 738 C C . LYS A 1 91 ? 38.543 21.387 11.218 1.00 45.16 91 LYS A C 1
ATOM 740 O O . LYS A 1 91 ? 38.186 20.354 11.779 1.00 45.16 91 LYS A O 1
ATOM 745 N N . ASN A 1 92 ? 39.682 21.522 10.545 1.00 47.06 92 ASN A N 1
ATOM 746 C CA . ASN A 1 92 ? 40.830 20.648 10.751 1.00 47.06 92 ASN A CA 1
ATOM 747 C C . ASN A 1 92 ? 41.132 20.639 12.252 1.00 47.06 92 ASN A C 1
ATOM 749 O O . ASN A 1 92 ? 41.835 21.498 12.774 1.00 47.06 92 ASN A O 1
ATOM 753 N N . SER A 1 93 ? 40.502 19.721 12.964 1.00 43.47 93 SER A N 1
ATOM 754 C CA . SER A 1 93 ? 40.923 19.279 14.268 1.00 43.47 93 SER A CA 1
ATOM 755 C C . SER A 1 93 ? 41.377 17.863 14.026 1.00 43.47 93 SER A C 1
ATOM 757 O O . SER A 1 93 ? 40.553 17.025 13.652 1.00 43.47 93 SER A O 1
ATOM 759 N N . ASP A 1 94 ? 42.665 17.623 14.228 1.00 49.50 94 ASP A N 1
ATOM 760 C CA . ASP A 1 94 ? 43.243 16.306 14.446 1.00 49.50 94 ASP A CA 1
ATOM 761 C C . ASP A 1 94 ? 42.558 15.653 15.658 1.00 49.50 94 ASP A C 1
ATOM 763 O O . ASP A 1 94 ? 43.101 15.542 16.755 1.00 49.50 94 ASP A O 1
ATOM 767 N N . GLN A 1 95 ? 41.299 15.261 15.494 1.00 49.59 95 GLN A N 1
ATOM 768 C CA . GLN A 1 95 ? 40.618 14.381 16.411 1.00 49.59 95 GLN A CA 1
ATOM 769 C C . GLN A 1 95 ? 41.092 12.993 16.033 1.00 49.59 95 GLN A C 1
ATOM 771 O O . GLN A 1 95 ? 40.644 12.412 15.046 1.00 49.59 95 GLN A O 1
ATOM 776 N N . LYS A 1 96 ? 42.040 12.482 16.827 1.00 47.91 96 LYS A N 1
ATOM 777 C CA . LYS A 1 96 ? 42.322 11.052 16.918 1.00 47.91 96 LYS A CA 1
ATOM 778 C C . LYS A 1 96 ? 40.984 10.320 16.950 1.00 47.91 96 LYS A C 1
ATOM 780 O O . LYS A 1 96 ? 40.279 10.351 17.959 1.00 47.91 96 LYS A O 1
ATOM 785 N N . LEU A 1 97 ? 40.645 9.692 15.827 1.00 46.78 97 LEU A N 1
ATOM 786 C CA . LEU A 1 97 ? 39.550 8.747 15.739 1.00 46.78 97 LEU A CA 1
ATOM 787 C C . LEU A 1 97 ? 39.753 7.737 16.863 1.00 46.78 97 LEU A C 1
ATOM 789 O O . LEU A 1 97 ? 40.832 7.161 17.019 1.00 46.78 97 LEU A O 1
ATOM 793 N N . ASN A 1 98 ? 38.723 7.578 17.682 1.00 47.44 98 ASN A N 1
ATOM 794 C CA . ASN A 1 98 ? 38.709 6.581 18.729 1.00 47.44 98 ASN A CA 1
ATOM 795 C C . ASN A 1 98 ? 38.894 5.219 18.038 1.00 47.44 98 ASN A C 1
ATOM 797 O O . ASN A 1 98 ? 38.009 4.775 17.307 1.00 47.44 98 ASN A O 1
ATOM 801 N N . ALA A 1 99 ? 40.050 4.577 18.228 1.00 54.88 99 ALA A N 1
ATOM 802 C CA . ALA A 1 99 ? 40.465 3.365 17.507 1.00 54.88 99 ALA A CA 1
ATOM 803 C C . ALA A 1 99 ? 39.541 2.144 17.730 1.00 54.88 99 ALA A C 1
ATOM 805 O O . ALA A 1 99 ? 39.764 1.082 17.157 1.00 54.88 99 ALA A O 1
ATOM 806 N N . ASN A 1 100 ? 38.489 2.299 18.541 1.00 53.06 100 ASN A N 1
ATOM 807 C CA . ASN A 1 100 ? 37.557 1.251 18.943 1.00 53.06 100 ASN A CA 1
ATOM 808 C C . ASN A 1 100 ? 36.155 1.353 18.316 1.00 53.06 100 ASN A C 1
ATOM 810 O O . ASN A 1 100 ? 35.310 0.510 18.611 1.00 53.06 100 ASN A O 1
ATOM 814 N N . ALA A 1 101 ? 35.876 2.320 17.434 1.00 54.06 101 ALA A N 1
ATOM 815 C CA . ALA A 1 101 ? 34.637 2.301 16.651 1.00 54.06 101 ALA A CA 1
ATOM 816 C C . ALA A 1 101 ? 34.761 1.277 15.508 1.00 54.06 101 ALA A C 1
ATOM 818 O O . ALA A 1 101 ? 35.067 1.614 14.365 1.00 54.06 101 AL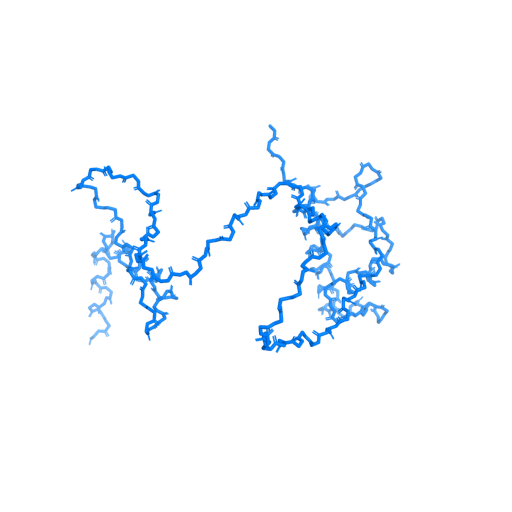A A O 1
ATOM 819 N N . LYS A 1 102 ? 34.573 -0.007 15.828 1.00 58.38 102 LYS A N 1
ATOM 820 C CA . LYS A 1 102 ? 34.601 -1.096 14.848 1.00 58.38 102 LYS A CA 1
ATOM 821 C C . LYS A 1 102 ? 33.338 -1.016 13.989 1.00 58.38 102 LYS A C 1
ATOM 823 O O . LYS A 1 102 ? 32.293 -1.539 14.360 1.00 58.38 102 LYS A O 1
ATOM 828 N N . TYR A 1 103 ? 33.428 -0.319 12.860 1.00 66.56 103 TYR A N 1
ATOM 829 C CA . TYR A 1 103 ? 32.372 -0.293 11.852 1.00 66.56 103 TYR A CA 1
ATOM 830 C C . TYR A 1 103 ? 32.062 -1.728 11.400 1.00 66.56 103 TYR A C 1
ATOM 832 O O . TYR A 1 103 ? 32.964 -2.457 10.982 1.00 66.56 103 TYR A O 1
ATOM 840 N N . VAL A 1 104 ? 30.795 -2.135 11.486 1.00 68.81 104 VAL A N 1
ATOM 841 C CA . VAL A 1 104 ? 30.331 -3.455 11.043 1.00 68.81 104 VAL A CA 1
ATOM 842 C C . VAL A 1 104 ? 29.547 -3.271 9.741 1.00 68.81 104 VAL A C 1
ATOM 844 O O . VAL A 1 104 ? 28.480 -2.657 9.773 1.00 68.81 104 VAL A O 1
ATOM 847 N N . PRO A 1 105 ? 30.045 -3.759 8.589 1.00 74.19 105 PRO A N 1
ATOM 848 C CA . PRO A 1 105 ? 29.290 -3.706 7.343 1.00 74.19 105 PRO A CA 1
ATOM 849 C C . PRO A 1 105 ? 28.050 -4.607 7.420 1.00 74.19 105 PRO A C 1
ATOM 851 O O . PRO A 1 105 ? 28.057 -5.657 8.068 1.00 74.19 105 PRO A O 1
ATOM 854 N N . ALA A 1 106 ? 26.979 -4.196 6.742 1.00 63.56 106 ALA A N 1
ATOM 855 C CA . ALA A 1 106 ? 25.764 -4.992 6.624 1.00 63.56 106 ALA A CA 1
ATOM 856 C C . ALA A 1 106 ? 26.040 -6.320 5.894 1.00 63.56 106 ALA A C 1
ATOM 858 O O . ALA A 1 106 ? 26.905 -6.421 5.023 1.00 63.56 106 ALA A O 1
ATOM 859 N N . LYS A 1 107 ? 25.286 -7.367 6.240 1.00 61.81 107 LYS A N 1
ATOM 860 C CA . LYS A 1 107 ? 25.465 -8.704 5.665 1.00 61.81 107 LYS A CA 1
ATOM 861 C C . LYS A 1 107 ? 25.207 -8.660 4.151 1.00 61.81 107 LYS A C 1
ATOM 863 O O . LYS A 1 107 ? 24.077 -8.444 3.729 1.00 61.81 107 LYS A O 1
ATOM 868 N N . GLY A 1 108 ? 26.256 -8.866 3.354 1.00 73.50 108 GLY A N 1
ATOM 869 C CA . GLY A 1 108 ? 26.201 -8.820 1.887 1.00 73.50 108 GLY A CA 1
ATOM 870 C C . GLY A 1 108 ? 26.780 -7.551 1.254 1.00 73.50 108 GLY A C 1
ATOM 871 O O . GLY A 1 108 ? 26.838 -7.484 0.030 1.00 73.50 108 GLY A O 1
ATOM 872 N N . SER A 1 109 ? 27.247 -6.577 2.044 1.00 68.25 109 SER A N 1
ATOM 873 C CA . SER A 1 109 ? 28.001 -5.434 1.524 1.00 68.25 109 SER A CA 1
ATOM 874 C C . SER A 1 109 ? 29.501 -5.583 1.779 1.00 68.25 109 SER A C 1
ATOM 876 O O . SER A 1 109 ? 29.947 -6.089 2.810 1.00 68.25 109 SER A O 1
ATOM 878 N N . THR A 1 110 ? 30.300 -5.144 0.811 1.00 64.56 110 THR A N 1
ATOM 879 C CA . THR A 1 110 ? 31.753 -5.003 0.947 1.00 64.56 110 THR A CA 1
ATOM 880 C C . THR A 1 110 ? 32.057 -3.522 1.122 1.00 64.56 110 THR A C 1
ATOM 882 O O . THR A 1 110 ? 31.492 -2.692 0.410 1.00 64.56 110 THR A O 1
ATOM 885 N N . GLN A 1 111 ? 32.927 -3.169 2.069 1.00 69.00 111 GLN A N 1
ATOM 886 C CA . GLN A 1 111 ? 33.388 -1.788 2.189 1.00 69.00 111 GLN A CA 1
ATOM 887 C C . GLN A 1 111 ? 34.108 -1.375 0.902 1.00 69.00 111 GLN A C 1
ATOM 889 O O . GLN A 1 111 ? 35.086 -2.005 0.501 1.00 69.00 111 GLN A O 1
ATOM 894 N N . LEU A 1 112 ? 33.642 -0.296 0.276 1.00 55.00 112 LEU A N 1
ATOM 895 C CA . LEU A 1 112 ? 34.429 0.422 -0.715 1.00 55.00 112 LEU A CA 1
ATOM 896 C C . LEU A 1 112 ? 35.519 1.178 0.048 1.00 55.00 112 LEU A C 1
ATOM 898 O O . LEU A 1 112 ? 35.210 2.002 0.910 1.00 55.00 112 LEU A O 1
ATOM 902 N N . ALA A 1 113 ? 36.786 0.880 -0.237 1.00 53.94 113 ALA A N 1
ATOM 903 C CA . ALA A 1 113 ? 37.885 1.708 0.241 1.00 53.94 113 ALA A CA 1
ATOM 904 C C . ALA A 1 113 ? 37.631 3.151 -0.225 1.00 53.94 113 ALA A C 1
ATOM 906 O O . ALA A 1 113 ? 37.352 3.371 -1.406 1.00 53.94 113 ALA A O 1
ATOM 907 N N . MET A 1 114 ? 37.679 4.122 0.694 1.00 44.00 114 MET A N 1
ATOM 908 C CA . MET A 1 114 ? 37.597 5.532 0.317 1.00 44.00 114 MET A CA 1
ATOM 909 C C . MET A 1 114 ? 38.751 5.833 -0.641 1.00 44.00 114 MET A C 1
ATOM 911 O O . MET A 1 114 ? 39.917 5.795 -0.253 1.00 44.00 114 MET A O 1
ATOM 915 N N . LEU A 1 115 ? 38.422 6.108 -1.901 1.00 40.75 115 LEU A N 1
ATOM 916 C CA . LEU A 1 115 ? 39.354 6.708 -2.844 1.00 40.75 115 LEU A CA 1
ATOM 917 C C . LEU A 1 115 ? 39.663 8.117 -2.329 1.00 40.75 115 LEU A C 1
ATOM 919 O O . LEU A 1 115 ? 38.759 8.952 -2.242 1.00 40.75 115 LEU A O 1
ATOM 923 N N . SER A 1 116 ? 40.923 8.357 -1.952 1.00 40.84 116 SER A N 1
ATOM 924 C CA . SER A 1 116 ? 41.412 9.702 -1.640 1.00 40.84 116 SER A CA 1
ATOM 925 C C . SER A 1 116 ? 41.055 10.617 -2.803 1.00 40.84 116 SER A C 1
ATOM 927 O O . SER A 1 116 ? 41.342 10.304 -3.959 1.00 40.84 116 SER A O 1
ATOM 929 N N . THR A 1 117 ? 40.383 11.724 -2.507 1.00 44.00 117 THR A N 1
ATOM 930 C CA . THR A 1 117 ? 40.057 12.749 -3.502 1.00 44.00 117 THR A CA 1
ATOM 931 C C . THR A 1 117 ? 41.234 13.710 -3.606 1.00 44.00 117 THR A C 1
ATOM 933 O O . THR A 1 117 ? 41.089 14.901 -3.365 1.00 44.00 117 THR A O 1
ATOM 936 N N . ASP A 1 118 ? 42.410 13.183 -3.939 1.00 39.81 118 ASP A N 1
ATOM 937 C CA . ASP A 1 118 ? 43.520 14.012 -4.387 1.00 39.81 118 ASP A CA 1
ATOM 938 C C . ASP A 1 118 ? 43.513 13.983 -5.910 1.00 39.81 118 ASP A C 1
ATOM 940 O O . ASP A 1 118 ? 43.565 12.933 -6.554 1.00 39.81 118 ASP A O 1
ATOM 944 N N . ALA A 1 119 ? 43.315 15.165 -6.478 1.00 48.84 119 ALA A N 1
ATOM 945 C CA . ALA A 1 119 ? 43.172 15.378 -7.899 1.00 48.84 119 ALA A CA 1
ATOM 946 C C . ALA A 1 119 ? 44.477 15.048 -8.635 1.00 48.84 119 ALA A C 1
ATOM 948 O O . ALA A 1 119 ? 45.373 15.879 -8.673 1.00 48.84 119 ALA A O 1
ATOM 949 N N . ASP A 1 120 ? 44.542 13.884 -9.280 1.00 46.47 120 ASP A N 1
ATOM 950 C CA . ASP A 1 120 ? 45.021 13.794 -10.660 1.00 46.47 120 ASP A CA 1
ATOM 951 C C . ASP A 1 120 ? 44.565 12.483 -11.326 1.00 46.47 120 ASP A C 1
ATOM 953 O O . ASP A 1 120 ? 44.599 11.411 -10.727 1.00 46.47 120 ASP A O 1
ATOM 957 N N . GLY A 1 121 ? 44.127 12.566 -12.583 1.00 43.00 121 GLY A N 1
ATOM 958 C CA . GLY A 1 121 ? 43.775 11.402 -13.404 1.00 43.00 121 GLY A CA 1
ATOM 959 C C . GLY A 1 121 ? 42.305 10.961 -13.360 1.00 43.00 121 GLY A C 1
ATOM 960 O O . GLY A 1 121 ? 41.901 10.078 -12.605 1.00 43.00 121 GLY A O 1
ATOM 961 N N . ARG A 1 122 ? 41.492 11.492 -14.284 1.00 43.66 122 ARG A N 1
ATOM 962 C CA . ARG A 1 122 ? 40.158 10.958 -14.616 1.00 43.66 122 ARG A CA 1
ATOM 963 C C . ARG A 1 122 ? 40.268 9.496 -15.075 1.00 43.66 122 ARG A C 1
ATOM 965 O O . ARG A 1 122 ? 40.497 9.234 -16.256 1.00 43.66 122 ARG A O 1
ATOM 972 N N . THR A 1 123 ? 40.031 8.531 -14.192 1.00 44.59 123 THR A N 1
ATOM 973 C CA . THR A 1 123 ? 39.766 7.152 -14.615 1.00 44.59 123 THR A CA 1
ATOM 974 C C . THR A 1 123 ? 38.316 7.064 -15.077 1.00 44.59 123 THR A C 1
ATOM 976 O O . THR A 1 123 ? 37.369 7.085 -14.293 1.00 44.59 123 THR A O 1
ATOM 979 N N . LYS A 1 124 ? 38.135 7.028 -16.402 1.00 51.16 124 LYS A N 1
ATOM 980 C CA . LYS A 1 124 ? 36.841 6.780 -17.044 1.00 51.16 124 LYS A CA 1
ATOM 981 C C . LYS A 1 124 ? 36.230 5.503 -16.458 1.00 51.16 124 LYS A C 1
ATOM 983 O O . LYS A 1 124 ? 36.891 4.465 -16.426 1.00 51.16 124 LYS A O 1
ATOM 988 N N . ARG A 1 125 ? 34.965 5.580 -16.030 1.00 50.78 125 ARG A N 1
ATOM 989 C CA . ARG A 1 125 ? 34.142 4.408 -15.698 1.00 50.78 125 ARG A CA 1
ATOM 990 C C . ARG A 1 125 ? 34.253 3.410 -16.854 1.00 50.78 125 ARG A C 1
ATOM 992 O O . ARG A 1 125 ? 33.906 3.755 -17.983 1.00 50.78 125 ARG A O 1
ATOM 999 N N . LYS A 1 126 ? 34.774 2.208 -16.595 1.00 45.97 126 LYS A N 1
ATOM 1000 C CA . LYS A 1 126 ? 34.804 1.142 -17.599 1.00 45.97 126 LYS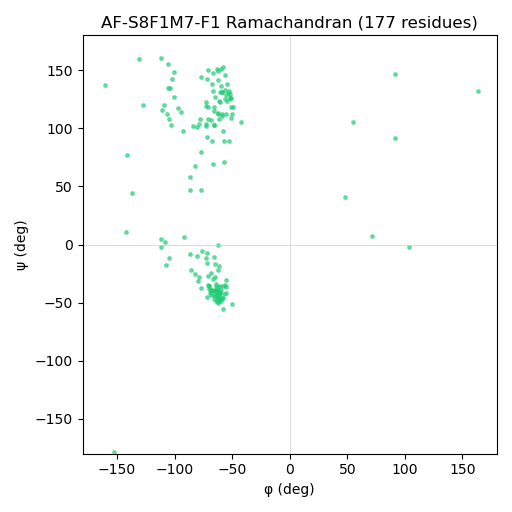 A CA 1
ATOM 1001 C C . LYS A 1 126 ? 33.378 0.641 -17.797 1.00 45.97 126 LYS A C 1
ATOM 1003 O O . LYS A 1 126 ? 32.805 0.009 -16.918 1.00 45.97 126 LYS A O 1
ATOM 1008 N N . TYR A 1 127 ? 32.821 0.987 -18.948 1.00 49.72 127 TYR A N 1
ATOM 1009 C CA . TYR A 1 127 ? 31.656 0.342 -19.530 1.00 49.72 127 TYR A CA 1
ATOM 1010 C C . TYR A 1 127 ? 31.935 -1.164 -19.640 1.00 49.72 127 TYR A C 1
ATOM 1012 O O . TYR A 1 127 ? 32.935 -1.559 -20.234 1.00 49.72 127 TYR A O 1
ATOM 1020 N N . THR A 1 128 ? 31.089 -1.998 -19.038 1.00 45.97 128 THR A N 1
ATOM 1021 C CA . THR A 1 128 ? 31.126 -3.465 -19.162 1.00 45.97 128 THR A CA 1
ATOM 1022 C C . THR A 1 128 ? 30.324 -3.921 -20.381 1.00 45.97 128 THR A C 1
ATOM 1024 O O . THR A 1 128 ? 29.472 -4.797 -20.271 1.00 45.97 128 THR A O 1
ATOM 1027 N N . GLY A 1 129 ? 30.534 -3.277 -21.528 1.00 42.47 129 GLY A N 1
ATOM 1028 C CA . GLY A 1 129 ? 30.093 -3.808 -22.812 1.00 42.47 129 GLY A CA 1
ATOM 1029 C C . GLY A 1 129 ? 31.287 -4.433 -23.510 1.00 42.47 129 GLY A C 1
ATOM 1030 O O . GLY A 1 129 ? 32.344 -3.811 -23.618 1.00 42.47 129 GLY A O 1
ATOM 1031 N N . ASP A 1 130 ? 31.1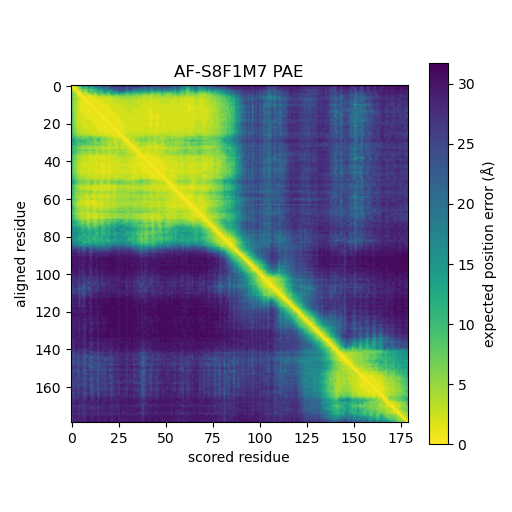08 -5.683 -23.905 1.00 43.34 130 ASP A N 1
ATOM 1032 C CA . ASP A 1 130 ? 32.042 -6.473 -24.694 1.00 43.34 130 ASP A CA 1
ATOM 1033 C C . ASP A 1 130 ? 32.448 -5.716 -25.978 1.00 43.34 130 ASP A C 1
ATOM 1035 O O . ASP A 1 130 ? 31.567 -5.183 -26.660 1.00 43.34 130 ASP A O 1
ATOM 1039 N N . PRO A 1 131 ? 33.744 -5.606 -26.337 1.00 47.25 131 PRO A N 1
ATOM 1040 C CA . PRO A 1 131 ? 34.159 -5.037 -27.611 1.00 47.25 131 PRO A CA 1
ATOM 1041 C C . PRO A 1 131 ? 34.061 -6.129 -28.686 1.00 47.25 131 PRO A C 1
ATOM 1043 O O . PRO A 1 131 ? 35.071 -6.614 -29.194 1.00 47.25 131 PRO A O 1
ATOM 1046 N N . GLY A 1 132 ? 32.833 -6.548 -28.982 1.00 43.03 132 GLY A N 1
ATOM 1047 C CA . GLY A 1 132 ? 32.513 -7.554 -29.989 1.00 43.03 132 GLY A CA 1
ATOM 1048 C C . GLY A 1 132 ? 31.929 -6.915 -31.247 1.00 43.03 132 GLY A C 1
ATOM 1049 O O . GLY A 1 132 ? 30.803 -6.441 -31.230 1.00 43.03 132 GLY A O 1
ATOM 1050 N N . ASP A 1 133 ? 32.736 -6.915 -32.306 1.00 42.81 133 ASP A N 1
ATOM 1051 C CA . ASP A 1 133 ? 32.395 -6.863 -33.735 1.00 42.81 133 ASP A CA 1
ATOM 1052 C C . ASP A 1 133 ? 31.502 -5.712 -34.268 1.00 42.81 133 ASP A C 1
ATOM 1054 O O . ASP A 1 133 ? 30.280 -5.657 -34.136 1.00 42.81 133 ASP A O 1
ATOM 1058 N N . SER A 1 134 ? 32.144 -4.772 -34.963 1.00 49.50 134 SER A N 1
ATOM 1059 C CA . SER A 1 134 ? 31.581 -3.528 -35.496 1.00 49.50 134 SER A CA 1
ATOM 1060 C C . SER A 1 134 ? 30.733 -3.694 -36.766 1.00 49.50 134 SER A C 1
ATOM 1062 O O . SER A 1 134 ? 30.922 -2.938 -37.721 1.00 49.50 134 SER A O 1
ATOM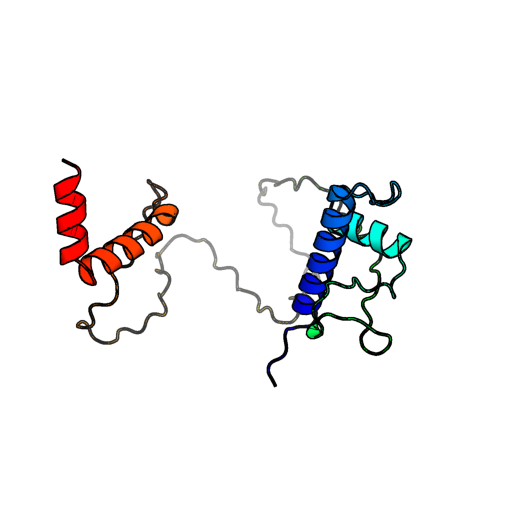 1064 N N . ASN A 1 135 ? 29.803 -4.650 -36.820 1.00 51.09 135 ASN A N 1
ATOM 1065 C CA . ASN A 1 135 ? 28.895 -4.731 -37.972 1.00 51.09 135 ASN A CA 1
ATOM 1066 C C . ASN A 1 135 ? 27.446 -5.132 -37.686 1.00 51.09 135 ASN A C 1
ATOM 1068 O O . ASN A 1 135 ? 26.662 -5.336 -38.615 1.00 51.09 135 ASN A O 1
ATOM 1072 N N . GLU A 1 136 ? 27.040 -5.170 -36.425 1.00 48.69 136 GLU A N 1
ATOM 1073 C CA . GLU A 1 136 ? 25.634 -5.349 -36.096 1.00 48.69 136 GLU A CA 1
ATOM 1074 C C . GLU A 1 136 ? 24.982 -3.975 -35.893 1.00 48.69 136 GLU A C 1
ATOM 1076 O O . GLU A 1 136 ? 25.324 -3.209 -34.991 1.00 48.69 136 GLU A O 1
ATOM 1081 N N . ARG A 1 137 ? 24.046 -3.636 -36.793 1.00 58.12 137 ARG A N 1
ATOM 1082 C CA . ARG A 1 137 ? 23.138 -2.482 -36.678 1.00 58.12 137 ARG A CA 1
ATOM 1083 C C . ARG A 1 137 ? 22.178 -2.709 -35.508 1.00 58.12 137 ARG A C 1
ATOM 1085 O O . ARG A 1 137 ? 20.987 -2.933 -35.699 1.00 58.12 137 ARG A O 1
ATOM 1092 N N . TYR A 1 138 ? 22.706 -2.679 -34.296 1.00 53.00 138 TYR A N 1
ATOM 1093 C CA . TYR A 1 138 ? 21.914 -2.634 -33.081 1.00 53.00 138 TYR A CA 1
ATOM 1094 C C . TYR A 1 138 ? 21.252 -1.266 -32.946 1.00 53.00 138 TYR A C 1
ATOM 1096 O O . TYR A 1 138 ? 21.770 -0.277 -33.478 1.00 53.00 138 TYR A O 1
ATOM 1104 N N . PRO A 1 139 ? 20.069 -1.200 -32.309 1.00 55.69 139 PRO A N 1
ATOM 1105 C CA . PRO A 1 139 ? 19.237 -0.013 -32.371 1.00 55.69 139 PRO A CA 1
ATOM 1106 C C . PRO A 1 139 ? 20.019 1.177 -31.826 1.00 55.69 139 PRO A C 1
ATOM 1108 O O . PRO A 1 139 ? 20.622 1.080 -30.756 1.00 55.69 139 PRO A O 1
ATOM 1111 N N . LEU A 1 140 ? 20.012 2.279 -32.587 1.00 59.94 140 LEU A N 1
ATOM 1112 C CA . LEU A 1 140 ? 20.561 3.566 -32.177 1.00 59.94 140 LEU A CA 1
ATOM 1113 C C . LEU A 1 140 ? 19.862 3.986 -30.882 1.00 59.94 140 LEU A C 1
ATOM 1115 O O . LEU A 1 140 ? 18.815 4.627 -30.900 1.00 59.94 140 LEU A O 1
ATOM 1119 N N . CYS A 1 141 ? 20.416 3.578 -29.747 1.00 57.50 141 CYS A N 1
ATOM 1120 C CA . CYS A 1 141 ? 20.056 4.156 -28.473 1.00 57.50 141 CYS A CA 1
ATOM 1121 C C . CYS A 1 141 ? 20.524 5.606 -28.531 1.00 57.50 141 CYS A C 1
ATOM 1123 O O . CYS A 1 141 ? 21.711 5.876 -28.739 1.00 57.50 141 CYS A O 1
ATOM 1125 N N . PHE A 1 142 ? 19.579 6.534 -28.427 1.00 68.38 142 PHE A N 1
ATOM 1126 C CA . PHE A 1 142 ? 19.894 7.951 -28.398 1.00 68.38 142 PHE A CA 1
ATOM 1127 C C . PHE A 1 142 ? 20.783 8.233 -27.185 1.00 68.38 142 PHE A C 1
ATOM 1129 O O . PHE A 1 142 ? 20.528 7.769 -26.073 1.00 68.38 142 PHE A O 1
ATOM 1136 N N . THR A 1 143 ? 21.883 8.949 -27.407 1.00 70.00 143 THR A N 1
ATOM 1137 C CA . THR A 1 143 ? 22.773 9.343 -26.318 1.00 70.00 143 THR A CA 1
ATOM 1138 C C . THR A 1 143 ? 22.078 10.404 -25.482 1.00 70.00 143 THR A C 1
ATOM 1140 O O . THR A 1 143 ? 21.786 11.488 -25.989 1.00 70.00 143 THR A O 1
ATOM 1143 N N . TRP A 1 144 ? 21.848 10.099 -24.207 1.00 75.62 144 TRP A N 1
ATOM 1144 C CA . TRP A 1 144 ? 21.264 11.042 -23.262 1.00 75.62 144 TRP A CA 1
ATOM 1145 C C . TRP A 1 144 ? 22.047 12.360 -23.227 1.00 75.62 144 TRP A C 1
ATOM 1147 O O . TRP A 1 144 ? 23.273 12.357 -23.071 1.00 75.62 144 TRP A O 1
ATOM 1157 N N . ASN A 1 145 ? 21.329 13.479 -23.334 1.00 72.88 145 ASN A N 1
ATOM 1158 C CA . ASN A 1 145 ? 21.887 14.814 -23.164 1.00 72.88 145 ASN A CA 1
ATOM 1159 C C . ASN A 1 145 ? 21.378 15.443 -21.857 1.00 72.88 145 ASN A C 1
ATOM 1161 O O . ASN A 1 145 ? 20.177 15.656 -21.677 1.00 72.88 145 ASN A O 1
ATOM 1165 N N . GLU A 1 146 ? 22.312 15.774 -20.965 1.00 76.12 146 GLU A N 1
ATOM 1166 C CA . GLU A 1 146 ? 22.039 16.385 -19.659 1.00 76.12 146 GLU A CA 1
ATOM 1167 C C . GLU A 1 146 ? 21.420 17.783 -19.776 1.00 76.12 146 GLU A C 1
ATOM 1169 O O . GLU A 1 146 ? 20.561 18.146 -18.979 1.00 76.12 146 GLU A O 1
ATOM 1174 N N . ALA A 1 147 ? 21.791 18.556 -20.799 1.00 77.62 147 ALA A N 1
ATOM 1175 C CA . ALA A 1 147 ? 21.318 19.930 -20.955 1.00 77.62 147 ALA A CA 1
ATOM 1176 C C . ALA A 1 147 ? 19.835 20.017 -21.350 1.00 77.62 147 ALA A C 1
ATOM 1178 O O . ALA A 1 147 ? 19.174 21.011 -21.057 1.00 77.62 147 ALA A O 1
ATOM 1179 N N . THR A 1 148 ? 19.312 18.993 -22.028 1.00 79.12 148 THR A N 1
ATOM 1180 C CA . THR A 1 148 ? 17.941 18.980 -22.561 1.00 79.12 148 THR A CA 1
ATOM 1181 C C . THR A 1 148 ? 17.032 17.971 -21.865 1.00 79.12 148 THR A C 1
ATOM 1183 O O . THR A 1 148 ? 15.854 17.901 -22.206 1.00 79.12 148 THR A O 1
ATOM 1186 N N . TYR A 1 149 ? 17.555 17.197 -20.902 1.00 74.25 149 TYR A N 1
ATOM 1187 C CA . TYR A 1 149 ? 16.836 16.116 -20.214 1.00 74.25 149 TYR A CA 1
ATOM 1188 C C . TYR A 1 149 ? 16.109 15.169 -21.189 1.00 74.25 149 TYR A C 1
ATOM 1190 O O . TYR A 1 149 ? 14.983 14.735 -20.944 1.00 74.25 149 TYR A O 1
ATOM 1198 N N . SER A 1 150 ? 16.755 14.832 -22.312 1.00 76.38 150 SER A N 1
ATOM 1199 C CA . SER A 1 150 ? 16.122 14.101 -23.424 1.00 76.38 150 SER A CA 1
ATOM 1200 C C . SER A 1 150 ? 15.702 12.663 -23.093 1.00 76.38 150 SER A C 1
ATOM 1202 O O . SER A 1 150 ? 14.933 12.076 -23.850 1.00 76.38 150 SER A O 1
ATOM 1204 N N . CYS A 1 151 ? 16.126 12.113 -21.946 1.00 76.62 151 CYS A N 1
ATOM 1205 C CA . CYS A 1 151 ? 15.881 10.717 -21.556 1.00 76.62 151 CYS A CA 1
ATOM 1206 C C . CYS A 1 151 ? 14.401 10.326 -21.549 1.00 76.62 151 CYS A C 1
ATOM 1208 O O . CYS A 1 151 ? 14.074 9.170 -21.808 1.00 76.62 151 CYS A O 1
ATOM 1210 N N . ALA A 1 152 ? 13.503 11.272 -21.271 1.00 73.38 152 ALA A N 1
ATOM 1211 C CA . ALA A 1 152 ? 12.067 11.016 -21.299 1.00 73.38 152 ALA A CA 1
ATOM 1212 C C . ALA A 1 152 ? 11.531 10.747 -22.721 1.00 73.38 152 ALA A C 1
ATOM 1214 O O . ALA A 1 152 ? 10.508 10.085 -22.871 1.00 73.38 152 ALA A O 1
ATOM 1215 N N . PHE A 1 153 ? 12.216 11.242 -23.756 1.00 80.69 153 PHE A N 1
ATOM 1216 C CA . PHE A 1 153 ? 11.784 11.183 -25.155 1.00 80.69 153 PHE A CA 1
ATOM 1217 C C . PHE A 1 153 ? 12.587 10.185 -26.000 1.00 80.69 153 PHE A C 1
ATOM 1219 O O . PHE A 1 153 ? 12.116 9.766 -27.056 1.00 80.69 153 PHE A O 1
ATOM 1226 N N . ASP A 1 154 ? 13.765 9.760 -25.541 1.00 80.88 154 ASP A N 1
ATOM 1227 C CA . ASP A 1 154 ? 14.632 8.817 -26.262 1.00 80.88 154 ASP A CA 1
ATOM 1228 C C . ASP A 1 154 ? 13.917 7.480 -26.560 1.00 80.88 154 ASP A C 1
ATOM 1230 O O . ASP A 1 154 ? 14.068 6.902 -27.639 1.00 80.88 154 ASP A O 1
ATOM 1234 N N . THR A 1 155 ? 13.060 7.016 -25.641 1.00 79.94 155 THR A N 1
ATOM 1235 C CA . THR A 1 155 ? 12.230 5.812 -25.829 1.00 79.94 155 THR A CA 1
ATOM 1236 C C . THR A 1 155 ? 11.153 6.009 -26.896 1.00 79.94 155 THR A C 1
ATOM 1238 O O . THR A 1 155 ? 10.935 5.117 -27.717 1.00 79.94 155 THR A O 1
ATOM 1241 N N . LEU A 1 156 ? 10.516 7.185 -26.935 1.00 83.44 156 LEU A N 1
ATOM 1242 C CA . LEU A 1 156 ? 9.512 7.538 -27.938 1.00 83.44 156 LEU A CA 1
ATOM 1243 C C . LEU A 1 156 ? 10.126 7.539 -29.341 1.00 83.44 156 LEU A C 1
ATOM 1245 O O . LEU A 1 156 ? 9.585 6.905 -30.247 1.00 83.44 156 LEU A O 1
ATOM 1249 N N . PHE A 1 157 ? 11.274 8.195 -29.520 1.00 81.12 157 PHE A N 1
ATOM 1250 C CA . PHE A 1 157 ? 11.962 8.214 -30.811 1.00 81.12 157 PHE A CA 1
ATOM 1251 C C . PHE A 1 157 ? 12.435 6.824 -31.236 1.00 81.12 157 PHE A C 1
ATOM 1253 O O . PHE A 1 157 ? 12.340 6.494 -32.416 1.00 81.12 157 PHE A O 1
ATOM 1260 N N . GLY A 1 158 ? 12.872 5.982 -30.294 1.00 81.06 158 GLY A N 1
ATOM 1261 C CA . GLY A 1 158 ? 13.222 4.589 -30.577 1.00 81.06 158 GLY A CA 1
ATOM 1262 C C . GLY A 1 158 ? 12.040 3.784 -31.126 1.00 81.06 158 GLY A C 1
ATOM 1263 O O . GLY A 1 158 ? 12.172 3.107 -32.147 1.00 81.06 158 GLY A O 1
ATOM 1264 N N . ILE A 1 159 ? 10.867 3.909 -30.497 1.00 82.94 159 ILE A N 1
ATOM 1265 C CA . ILE A 1 159 ? 9.633 3.246 -30.946 1.00 82.94 159 ILE A CA 1
ATOM 1266 C C . ILE A 1 159 ? 9.215 3.764 -32.327 1.00 82.94 159 ILE A C 1
ATOM 1268 O O . ILE A 1 159 ? 8.970 2.967 -33.232 1.00 82.94 159 ILE A O 1
ATOM 1272 N N . LEU A 1 160 ? 9.174 5.086 -32.519 1.00 83.38 160 LEU A N 1
ATOM 1273 C CA . LEU A 1 160 ? 8.787 5.697 -33.794 1.00 83.38 160 LEU A CA 1
ATOM 1274 C C . LEU A 1 160 ? 9.739 5.314 -34.930 1.00 83.38 160 LEU A C 1
ATOM 1276 O O . LEU A 1 160 ? 9.293 4.978 -36.024 1.00 83.38 160 LEU A O 1
ATOM 1280 N N . HIS A 1 161 ? 11.045 5.304 -34.669 1.00 81.81 161 HIS A N 1
ATOM 1281 C CA . HIS A 1 161 ? 12.051 4.888 -35.638 1.00 81.81 161 HIS A CA 1
ATOM 1282 C C . HIS A 1 161 ? 11.887 3.413 -36.029 1.00 81.81 161 HIS A C 1
ATOM 1284 O O . HIS A 1 161 ? 11.950 3.078 -37.212 1.00 81.81 161 HIS A O 1
ATOM 1290 N N . HIS A 1 162 ? 11.609 2.532 -35.065 1.00 82.38 162 HIS A N 1
ATOM 1291 C CA . HIS A 1 162 ? 11.331 1.123 -35.346 1.00 82.38 162 HIS A CA 1
ATOM 1292 C C . HIS A 1 162 ? 10.063 0.941 -36.196 1.00 82.38 162 HIS A C 1
ATOM 1294 O O . HIS A 1 162 ? 10.060 0.156 -37.147 1.00 82.38 162 HIS A O 1
ATOM 1300 N N . VAL A 1 163 ? 8.993 1.683 -35.891 1.00 82.88 163 VAL A N 1
ATOM 1301 C CA . VAL A 1 163 ? 7.750 1.681 -36.682 1.00 82.88 163 VAL A CA 1
ATOM 1302 C C . VAL A 1 163 ? 8.008 2.183 -38.102 1.00 82.88 163 VAL A C 1
ATOM 1304 O O . VAL A 1 163 ? 7.582 1.535 -39.055 1.00 82.88 163 VAL A O 1
ATOM 1307 N N . TYR A 1 164 ? 8.763 3.271 -38.255 1.00 79.75 164 TYR A N 1
ATOM 1308 C CA . TYR A 1 164 ? 9.158 3.802 -39.558 1.00 79.75 164 TYR A CA 1
ATOM 1309 C C . TYR A 1 164 ? 9.946 2.779 -40.386 1.00 79.75 164 TYR A C 1
ATOM 1311 O O . TYR A 1 164 ? 9.640 2.571 -41.556 1.00 79.75 164 TYR A O 1
ATOM 1319 N N . GLN A 1 165 ? 10.924 2.092 -39.789 1.00 79.00 165 GLN A N 1
ATOM 1320 C CA . GLN A 1 165 ? 11.700 1.066 -40.493 1.00 79.00 165 GLN A CA 1
ATOM 1321 C C . GLN A 1 165 ? 10.860 -0.164 -40.860 1.00 79.00 165 GLN A C 1
ATOM 1323 O O . GLN A 1 165 ? 11.017 -0.709 -41.950 1.00 79.00 165 GLN A O 1
ATOM 1328 N N . SER A 1 166 ? 9.961 -0.588 -39.970 1.00 79.25 166 SER A N 1
ATOM 1329 C CA . SER A 1 166 ? 9.163 -1.808 -40.150 1.00 79.25 166 SER A CA 1
ATOM 1330 C C . SER A 1 166 ? 7.964 -1.612 -41.081 1.00 79.25 166 SER A C 1
ATOM 1332 O O . SER A 1 166 ? 7.547 -2.550 -41.756 1.00 79.25 166 SER A O 1
ATOM 1334 N N . GLN A 1 167 ? 7.377 -0.410 -41.107 1.00 77.50 167 GLN A N 1
ATOM 1335 C CA . GLN A 1 167 ? 6.122 -0.107 -41.805 1.00 77.50 167 GLN A CA 1
ATOM 1336 C C . GLN A 1 167 ? 6.181 1.232 -42.555 1.00 77.50 167 GLN A C 1
ATOM 1338 O O . GLN A 1 167 ? 5.236 2.023 -42.531 1.00 77.50 167 GLN A O 1
ATOM 1343 N N . ASN A 1 168 ? 7.283 1.480 -43.265 1.00 73.44 168 ASN A N 1
ATOM 1344 C CA . ASN A 1 168 ? 7.521 2.749 -43.962 1.00 73.44 168 ASN A CA 1
ATOM 1345 C C . ASN A 1 168 ? 6.393 3.123 -44.951 1.00 73.44 168 ASN A C 1
ATOM 1347 O O . ASN A 1 168 ? 6.010 4.284 -45.063 1.00 73.44 168 ASN A O 1
ATOM 1351 N N . ILE A 1 169 ? 5.802 2.131 -45.629 1.00 70.94 169 ILE A N 1
ATOM 1352 C CA . ILE A 1 169 ? 4.760 2.354 -46.647 1.00 70.94 169 ILE A CA 1
ATOM 1353 C C . ILE A 1 169 ? 3.481 2.944 -46.025 1.00 70.94 169 ILE A C 1
ATOM 1355 O O . ILE A 1 169 ? 2.960 3.934 -46.533 1.00 70.94 169 ILE A O 1
ATOM 1359 N N . LEU A 1 170 ? 3.010 2.378 -44.907 1.00 68.94 170 LEU A N 1
ATOM 1360 C CA . LEU A 1 170 ? 1.821 2.856 -44.182 1.00 68.94 170 LEU A CA 1
ATOM 1361 C C . LEU A 1 170 ? 2.081 4.191 -43.472 1.00 68.94 170 LEU A C 1
ATOM 1363 O O . LEU A 1 170 ? 1.201 5.046 -43.380 1.00 68.94 170 LEU A O 1
ATOM 1367 N N . TRP A 1 171 ? 3.306 4.372 -42.978 1.00 70.88 171 TRP A N 1
ATOM 1368 C CA . TRP A 1 171 ? 3.744 5.620 -42.364 1.00 70.88 171 TRP A CA 1
ATOM 1369 C C . TRP A 1 171 ? 3.714 6.777 -43.371 1.00 70.88 171 TRP A C 1
ATOM 1371 O O . TRP A 1 171 ? 3.100 7.812 -43.110 1.00 70.88 171 TRP A O 1
ATOM 1381 N N . CYS A 1 172 ? 4.310 6.586 -44.552 1.00 71.50 172 CYS A N 1
ATOM 1382 C CA . CYS A 1 172 ? 4.332 7.602 -45.602 1.00 71.50 172 CYS A CA 1
ATOM 1383 C C . CYS A 1 172 ? 2.934 7.906 -46.158 1.00 71.50 172 CYS A C 1
ATOM 1385 O O . CYS A 1 172 ? 2.621 9.079 -46.356 1.00 71.50 172 CYS A O 1
ATOM 1387 N N . SER A 1 173 ? 2.077 6.895 -46.358 1.00 74.19 173 SER A N 1
ATOM 1388 C CA . SER A 1 173 ? 0.712 7.124 -46.856 1.00 74.19 173 SER A CA 1
ATOM 1389 C C . SER A 1 173 ? -0.136 7.947 -45.884 1.00 74.19 173 SER A C 1
ATOM 1391 O O . SER A 1 173 ? -0.886 8.823 -46.309 1.00 74.19 173 SER A O 1
ATOM 1393 N N . ASN A 1 174 ? 0.004 7.709 -44.576 1.00 68.56 174 ASN A N 1
ATOM 1394 C CA . ASN A 1 174 ? -0.787 8.411 -43.567 1.00 68.56 174 ASN A CA 1
ATOM 1395 C C . ASN A 1 174 ? -0.279 9.833 -43.307 1.00 68.56 174 ASN A C 1
ATOM 1397 O O . ASN A 1 174 ? -1.093 10.739 -43.146 1.00 68.56 174 ASN A O 1
ATOM 1401 N N . ILE A 1 175 ? 1.038 10.067 -43.318 1.00 69.25 175 ILE A N 1
ATOM 1402 C CA . ILE A 1 175 ? 1.588 11.421 -43.132 1.00 69.25 175 ILE A CA 1
ATOM 1403 C C . ILE A 1 175 ? 1.305 12.317 -44.341 1.00 69.25 175 ILE A C 1
ATOM 1405 O O . ILE A 1 175 ? 0.980 13.487 -44.160 1.00 69.25 175 ILE A O 1
ATOM 1409 N N . GLN A 1 176 ? 1.370 11.788 -45.567 1.00 60.94 176 GLN A N 1
ATOM 1410 C CA . GLN A 1 176 ? 1.028 12.570 -46.762 1.00 60.94 176 GLN A CA 1
ATOM 1411 C C . GLN A 1 176 ? -0.450 12.973 -46.803 1.00 60.94 176 GLN A C 1
ATOM 1413 O O . GLN A 1 176 ? -0.765 14.013 -47.363 1.00 60.94 176 GLN A O 1
ATOM 1418 N N . SER A 1 177 ? -1.344 12.190 -46.190 1.00 59.19 177 SER A N 1
ATOM 1419 C CA . SER A 1 177 ? -2.781 12.494 -46.142 1.00 59.19 177 SER A CA 1
ATOM 1420 C C . SER A 1 177 ? -3.180 13.596 -45.146 1.00 59.19 177 SER A C 1
ATOM 1422 O O . SER A 1 177 ? -4.353 13.954 -45.086 1.00 59.19 177 SER A O 1
ATOM 1424 N N . GLN A 1 178 ? -2.235 14.101 -44.344 1.00 57.66 178 GLN A N 1
ATOM 1425 C CA . GLN A 1 178 ? -2.485 15.101 -43.294 1.00 57.66 178 GLN A CA 1
ATOM 1426 C C . GLN A 1 178 ? -1.872 16.485 -43.584 1.00 57.66 178 GLN A C 1
ATOM 1428 O O . GLN A 1 178 ? -1.964 17.368 -42.732 1.00 57.66 178 GLN A O 1
ATOM 1433 N N . ASN A 1 179 ? -1.278 16.679 -44.767 1.00 46.12 179 ASN A N 1
ATOM 1434 C CA . ASN A 1 179 ? -0.926 17.995 -45.324 1.00 46.12 179 ASN A CA 1
ATOM 1435 C C . ASN A 1 179 ? -1.887 18.357 -46.458 1.00 46.12 179 ASN A C 1
ATOM 1437 O O . ASN A 1 179 ? -2.095 19.572 -46.668 1.00 46.12 179 ASN A O 1
#

Radius of gyration: 27.53 Å; Cα contacts (8 Å, |Δi|>4): 75; chains: 1; bounding box: 63×46×66 Å

Organism: Fomitopsis schrenkii (NCBI:txid2126942)

Secondary structure (DSSP, 8-state):
--PPPHHHHHHHHHHHHHHHHHHHHHTT---TT---SSHHHHHHHHHHHH-TT---TT--TTT--BTTB----PPP--PPP-----------------TT------TTPPPPP--------------------TT-----PPPP-TTTTTHHHHHHHHHHHHHHHHSHHHHHHHHHTT-

Foldseek 3Di:
DDDDDPVRLLVLLLVVLVVVQVVCVVVVNHDPQQDDPDSLSNSLSSCVVQDQQDDDPPDDPVSDADPVRGDDRDDRPDPDPDDDPDPPPDDPDPPPDPPPPPDDDDVPDDDDDPDPPDDDDDPPDDDPDDPDDDDDCDQPQDDQDPVVRCVVCSVVVSVVVVCCVVPVPVVVVVVVVVD

Sequence (179 aa):
MGGVTGWLRQEFRELELLDEITRLKYEGNRSPKVEGATRAALIHSYRTLKGGKYVPKTIHGALKWSEKDPFEVEDPYKEAEWELVKHTKGKNSDQKLNANAKYVPAKGSTQLAMLSTDADGRTKRKYTGDPGDSNERYPLCFTWNEATYSCAFDTLFGILHHVYQSQNILWCSNIQSQN

Solvent-accessible surface area (backbone atoms only — not comparable to full-atom values): 12186 Å² total; per-residue (Å²): 137,92,70,82,52,71,69,58,50,48,53,53,44,52,50,51,49,51,51,51,53,49,50,29,50,73,73,68,69,49,60,86,79,52,50,55,97,45,74,66,45,30,52,44,34,42,36,68,72,66,34,63,84,62,73,71,90,84,59,55,81,94,60,64,62,44,96,91,47,70,58,77,79,70,74,83,80,75,75,75,80,89,71,85,80,77,80,72,75,78,69,93,62,92,67,78,72,68,93,76,75,76,82,75,75,58,96,91,58,77,87,75,77,83,74,76,90,68,94,75,80,90,76,74,82,79,72,93,65,80,95,72,72,99,76,72,89,65,81,81,72,66,80,75,42,82,93,72,62,41,65,82,48,43,60,55,53,48,52,52,50,52,47,43,75,76,39,44,69,64,49,53,57,54,58,65,73,74,113

pLDDT: mean 73.92, std 17.66, range [39.81, 95.81]

Mean predicted aligned error: 19.78 Å